Protein AF-A0A3R7S0X0-F1 (afdb_monomer_lite)

Secondary structure (DSSP, 8-state):
----------------------SSEE-SS---HHHHHHHHHHHHT-SS--HHHHHHHHHHH-HHHHHHHHHHHHHHHHH---HHHHHHHHHHTT--SHHHHHHHHHHHHHSPTT----GGGHHHHHHHHT-TT-TTHHHHSS--EEEEEEEEEEEESS--SSS-S-GGGEEEEEEEETTTEEEEEEEETTTTEEEEEEEEEEE-SSEEEEEETTSSEEEEEETTT-EEE-TTS-EEEEEEE-HHHHHHHHHHHHHHHHHTT--

Sequence (263 aa):
MKIFLFSTVVGALLGVSASADSLYRSDVTFISDADRQAEIEKLVAIETPSEQQYLTQIALEKPDIFVRQLNRALDILRAGGEPSKVSSRLRTEGFYSPDTQSTLQAFISDLQSGEVIADSHLMDFVMRMNNPKGAWNYLLGAATELDDYSALECALDRAPSKLLGPPEHQYIIQVAHPNMELSLWRFDALKAVTYPVATVVETTVDSYRFINRFGSDLASLSRENLSMQLPTGDVLQCQKVEPSIMRAYQDYRRELVLSEKKL

Structure (mmCIF, N/CA/C/O backbone):
data_AF-A0A3R7S0X0-F1
#
_entry.id   AF-A0A3R7S0X0-F1
#
loop_
_atom_site.group_PDB
_atom_site.id
_atom_site.type_symbol
_atom_site.label_atom_id
_atom_site.label_alt_id
_atom_site.label_comp_id
_atom_site.label_asym_id
_atom_site.label_entity_id
_atom_site.label_seq_id
_atom_site.pdbx_PDB_ins_code
_atom_site.Cartn_x
_atom_site.Cartn_y
_atom_site.Cartn_z
_atom_site.occupancy
_atom_site.B_iso_or_equiv
_atom_site.auth_seq_id
_atom_site.auth_comp_id
_atom_site.auth_asym_id
_atom_site.auth_atom_id
_atom_site.pdbx_PDB_model_num
ATOM 1 N N . MET A 1 1 ? -30.672 -20.779 -68.795 1.00 37.44 1 MET A N 1
ATOM 2 C CA . MET A 1 1 ? -29.268 -21.174 -68.534 1.00 37.44 1 MET A CA 1
ATOM 3 C C . MET A 1 1 ? -28.469 -19.910 -68.220 1.00 37.44 1 MET A C 1
ATOM 5 O O . MET A 1 1 ? -28.563 -18.992 -69.021 1.00 37.44 1 MET A O 1
ATOM 9 N N . LYS A 1 2 ? -27.729 -19.906 -67.090 1.00 31.11 2 LYS A N 1
ATOM 10 C CA . LYS A 1 2 ? -26.945 -18.807 -66.449 1.00 31.11 2 LYS A CA 1
ATOM 11 C C . LYS A 1 2 ? -27.825 -17.736 -65.768 1.00 31.11 2 LYS A C 1
ATOM 13 O O . LYS A 1 2 ? -28.528 -17.021 -66.463 1.00 31.11 2 LYS A O 1
ATOM 18 N N . ILE A 1 3 ? -28.050 -17.725 -64.444 1.00 40.12 3 ILE A N 1
ATOM 19 C CA . ILE A 1 3 ? -27.157 -17.492 -63.277 1.00 40.12 3 ILE A CA 1
ATOM 20 C C . ILE A 1 3 ? -26.307 -16.231 -63.445 1.00 40.12 3 ILE A C 1
ATOM 22 O O . ILE A 1 3 ? -25.391 -16.260 -64.254 1.00 40.12 3 ILE A O 1
ATOM 26 N N . PHE A 1 4 ? -26.598 -15.191 -62.653 1.00 34.03 4 PHE A N 1
ATOM 27 C CA . PHE A 1 4 ? -25.648 -14.555 -61.726 1.00 34.03 4 PHE A CA 1
ATOM 28 C C . PHE A 1 4 ? -26.412 -13.688 -60.707 1.00 34.03 4 PHE A C 1
ATOM 30 O O . PHE A 1 4 ? -26.967 -12.647 -61.047 1.00 34.03 4 PHE A O 1
ATOM 37 N N . LEU A 1 5 ? -26.447 -14.156 -59.453 1.00 38.59 5 LEU A N 1
ATOM 38 C CA . LEU A 1 5 ? -26.661 -13.320 -58.273 1.00 38.59 5 LEU A CA 1
ATOM 39 C C . LEU A 1 5 ? -25.402 -12.469 -58.066 1.00 38.59 5 LEU A C 1
ATOM 41 O O . LEU A 1 5 ? -24.301 -13.015 -58.095 1.00 38.59 5 LEU A O 1
ATOM 45 N N . PHE A 1 6 ? -25.565 -11.185 -57.757 1.00 36.16 6 PHE A N 1
ATOM 46 C CA . PHE A 1 6 ? -24.556 -10.426 -57.022 1.00 36.16 6 PHE A CA 1
ATOM 47 C C . PHE A 1 6 ? -25.236 -9.705 -55.858 1.00 36.16 6 PHE A C 1
ATOM 49 O O . PHE A 1 6 ? -25.905 -8.690 -56.025 1.00 36.16 6 PHE A O 1
ATOM 56 N N . SER A 1 7 ? -25.084 -10.305 -54.677 1.00 36.28 7 SER A N 1
ATOM 57 C CA . SER A 1 7 ? -25.314 -9.692 -53.372 1.00 36.28 7 SER A CA 1
ATOM 58 C C . SER A 1 7 ? -24.204 -8.685 -53.095 1.00 36.28 7 SER A C 1
ATOM 60 O O . SER A 1 7 ? -23.041 -9.072 -53.001 1.00 36.28 7 SER A O 1
ATOM 62 N N . THR A 1 8 ? -24.552 -7.421 -52.881 1.00 45.84 8 THR A N 1
ATOM 63 C CA . THR A 1 8 ? -23.654 -6.445 -52.253 1.00 45.84 8 THR A CA 1
ATOM 64 C C . THR A 1 8 ? -23.971 -6.399 -50.761 1.00 45.84 8 THR A C 1
ATOM 66 O O . THR A 1 8 ? -24.845 -5.664 -50.312 1.00 45.84 8 THR A O 1
ATOM 69 N N . VAL A 1 9 ? -23.273 -7.233 -49.990 1.00 38.12 9 VAL A N 1
ATOM 70 C CA . VAL A 1 9 ? -23.145 -7.077 -48.537 1.00 38.12 9 VAL A CA 1
ATOM 71 C C . VAL A 1 9 ? -22.016 -6.074 -48.321 1.00 38.12 9 VAL A C 1
ATOM 73 O O . VAL A 1 9 ? -20.845 -6.412 -48.473 1.00 38.12 9 VAL A O 1
ATOM 76 N N . VAL A 1 10 ? -22.357 -4.820 -48.025 1.00 45.81 10 VAL A N 1
ATOM 77 C CA . VAL A 1 10 ? -21.376 -3.858 -47.510 1.00 45.81 10 VAL A CA 1
ATOM 78 C C . VAL A 1 10 ? -21.170 -4.203 -46.041 1.00 45.81 10 VAL A C 1
ATOM 80 O O . VAL A 1 10 ? -22.062 -4.025 -45.214 1.00 45.81 10 VAL A O 1
ATOM 83 N N . GLY A 1 11 ? -20.011 -4.793 -45.754 1.00 34.53 11 GLY A N 1
ATOM 84 C CA . GLY A 1 11 ? -19.605 -5.199 -44.420 1.00 34.53 11 GLY A CA 1
ATOM 85 C C . GLY A 1 11 ? -19.475 -4.000 -43.491 1.00 34.53 11 GLY A C 1
ATOM 86 O O . GLY A 1 11 ? -18.611 -3.146 -43.679 1.00 34.53 11 GLY A O 1
ATOM 87 N N . ALA A 1 12 ? -20.299 -3.980 -42.448 1.00 39.16 12 ALA A N 1
ATOM 88 C CA . ALA A 1 12 ? -19.965 -3.294 -41.215 1.00 39.16 12 ALA A CA 1
ATOM 89 C C . ALA A 1 12 ? -18.855 -4.104 -40.528 1.00 39.16 12 ALA A C 1
ATOM 91 O O . ALA A 1 12 ? -19.118 -5.009 -39.738 1.00 39.16 12 ALA A O 1
ATOM 92 N N . LEU A 1 13 ? -17.600 -3.807 -40.869 1.00 35.97 13 LEU A N 1
ATOM 93 C CA . LEU A 1 13 ? -16.468 -4.102 -39.997 1.00 35.97 13 LEU A CA 1
ATOM 94 C C . LEU A 1 13 ? -16.609 -3.184 -38.781 1.00 35.97 13 LEU A C 1
ATOM 96 O O . LEU A 1 13 ? -16.067 -2.083 -38.740 1.00 35.97 13 LEU A O 1
ATOM 100 N N . LEU A 1 14 ? -17.395 -3.632 -37.802 1.00 37.91 14 LEU A N 1
ATOM 101 C CA . LEU A 1 14 ? -17.231 -3.189 -36.429 1.00 37.91 14 LEU A CA 1
ATOM 102 C C . LEU A 1 14 ? -15.833 -3.647 -36.019 1.00 37.91 14 LEU A C 1
ATOM 104 O O . LEU A 1 14 ? -15.608 -4.821 -35.730 1.00 37.91 14 LEU A O 1
ATOM 108 N N . GLY A 1 15 ? -14.882 -2.716 -36.076 1.00 35.91 15 GLY A N 1
ATOM 109 C CA . GLY A 1 15 ? -13.623 -2.843 -35.370 1.00 35.91 15 GLY A CA 1
ATOM 110 C C . GLY A 1 15 ? -13.949 -2.963 -33.892 1.00 35.91 15 GLY A C 1
ATOM 111 O O . GLY A 1 15 ? -14.121 -1.962 -33.206 1.00 35.91 15 GLY A O 1
ATOM 112 N N . VAL A 1 16 ? -14.078 -4.197 -33.415 1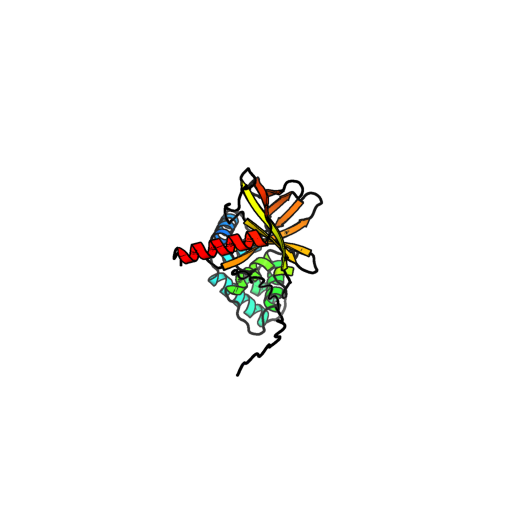.00 36.34 16 VAL A N 1
ATOM 113 C CA . VAL A 1 16 ? -13.899 -4.494 -32.004 1.00 36.34 16 VAL A CA 1
ATOM 114 C C . VAL A 1 16 ? -12.419 -4.240 -31.770 1.00 36.34 16 VAL A C 1
ATOM 116 O O . VAL A 1 16 ? -11.577 -5.090 -32.055 1.00 36.34 16 VAL A O 1
ATOM 119 N N . SER A 1 17 ? -12.081 -3.028 -31.339 1.00 31.95 17 SER A N 1
ATOM 120 C CA . SER A 1 17 ? -10.869 -2.815 -30.568 1.00 31.95 17 SER A CA 1
ATOM 121 C C . SER A 1 17 ? -11.022 -3.692 -29.334 1.00 31.95 17 SER A C 1
ATOM 123 O O . SER A 1 17 ? -11.639 -3.301 -28.347 1.00 31.95 17 SER A O 1
ATOM 125 N N . ALA A 1 18 ? -10.553 -4.932 -29.449 1.00 36.00 18 ALA A N 1
ATOM 126 C CA . ALA A 1 18 ? -10.280 -5.781 -28.316 1.00 36.00 18 ALA A CA 1
ATOM 127 C C . ALA A 1 18 ? -9.129 -5.104 -27.573 1.00 36.00 18 ALA A C 1
ATOM 129 O O . ALA A 1 18 ? -7.959 -5.398 -27.806 1.00 36.00 18 ALA A O 1
ATOM 130 N N . SER A 1 19 ? -9.463 -4.138 -26.720 1.00 38.09 19 SER A N 1
ATOM 131 C CA . SER A 1 19 ? -8.679 -3.921 -25.518 1.00 38.09 19 SER A CA 1
ATOM 132 C C . SER A 1 19 ? -8.684 -5.284 -24.845 1.00 38.09 19 SER A C 1
ATOM 134 O O . SER A 1 19 ? -9.731 -5.746 -24.398 1.00 38.09 19 SER A O 1
ATOM 136 N N . ALA A 1 20 ? -7.577 -6.017 -24.940 1.00 42.66 20 ALA A N 1
ATOM 137 C CA . ALA A 1 20 ? -7.425 -7.216 -24.147 1.00 42.66 20 ALA A CA 1
ATOM 138 C C . ALA A 1 20 ? -7.487 -6.733 -22.698 1.00 42.66 20 ALA A C 1
ATOM 140 O O . ALA A 1 20 ? -6.537 -6.112 -22.222 1.00 42.66 20 ALA A O 1
ATOM 141 N N . ASP A 1 21 ? -8.639 -6.916 -22.050 1.00 61.16 21 ASP A N 1
ATOM 142 C CA . ASP A 1 21 ? -8.744 -6.717 -20.614 1.00 61.16 21 ASP A CA 1
ATOM 143 C C . ASP A 1 21 ? -7.616 -7.539 -19.992 1.00 61.16 21 ASP A C 1
ATOM 145 O O . ASP A 1 21 ? -7.456 -8.726 -20.296 1.00 61.16 21 ASP A O 1
ATOM 149 N N . SER A 1 22 ? -6.762 -6.864 -19.222 1.00 70.19 22 SER A N 1
ATOM 150 C CA . SER A 1 22 ? -5.579 -7.480 -18.629 1.00 70.19 22 SER A CA 1
ATOM 151 C C . SER A 1 22 ? -5.986 -8.761 -17.902 1.00 70.19 22 SER A C 1
ATOM 153 O O . SER A 1 22 ? -6.985 -8.785 -17.184 1.00 70.19 22 SER A O 1
ATOM 155 N N . LEU A 1 23 ? -5.194 -9.829 -18.042 1.00 84.75 23 LEU A N 1
ATOM 156 C CA . LEU A 1 23 ? -5.461 -11.100 -17.351 1.00 84.75 23 LEU A CA 1
ATOM 157 C C . LEU A 1 23 ? -5.294 -10.986 -15.827 1.00 84.75 23 LEU A C 1
ATOM 159 O O . LEU A 1 23 ? -5.552 -11.944 -15.094 1.00 84.75 23 LEU A O 1
ATOM 163 N N . TYR A 1 24 ? -4.842 -9.825 -15.360 1.00 89.75 24 TYR A N 1
ATOM 164 C CA . TYR A 1 24 ? -4.646 -9.493 -13.968 1.00 89.75 24 TYR A CA 1
ATOM 165 C C . TYR A 1 24 ? -5.848 -8.739 -13.402 1.00 89.75 24 TYR A C 1
ATOM 167 O O . TYR A 1 24 ? -6.275 -7.719 -13.939 1.00 89.75 24 TYR A O 1
ATOM 175 N N . ARG A 1 25 ? -6.328 -9.183 -12.240 1.00 91.69 25 ARG A N 1
ATOM 176 C CA . ARG A 1 25 ? -7.312 -8.442 -11.446 1.00 91.69 25 ARG A CA 1
ATOM 177 C C . ARG A 1 25 ? -6.614 -7.351 -10.635 1.00 91.69 25 ARG A C 1
ATOM 179 O O . ARG A 1 25 ? -5.640 -7.645 -9.947 1.00 91.69 25 ARG A O 1
ATOM 186 N N . SER A 1 26 ? -7.138 -6.129 -10.641 1.00 92.06 26 SER A N 1
ATOM 187 C CA . SER A 1 26 ? -6.699 -5.096 -9.695 1.00 92.06 26 SER A CA 1
ATOM 188 C C . SER A 1 26 ? -7.232 -5.382 -8.289 1.00 92.06 26 SER A C 1
ATOM 190 O O . SER A 1 26 ? -8.430 -5.605 -8.115 1.00 92.06 26 SER A O 1
ATOM 192 N N . ASP A 1 27 ? -6.358 -5.380 -7.285 1.00 93.25 27 ASP A N 1
ATOM 193 C CA . ASP A 1 27 ? -6.724 -5.604 -5.884 1.00 93.25 27 ASP A CA 1
ATOM 194 C C . ASP A 1 27 ? -5.886 -4.711 -4.962 1.00 93.25 27 ASP A C 1
ATOM 196 O O . ASP A 1 27 ? -4.687 -4.921 -4.776 1.00 93.25 27 ASP A O 1
ATOM 200 N N . VAL A 1 28 ? -6.530 -3.697 -4.383 1.00 92.75 28 VAL A N 1
ATOM 201 C CA . VAL A 1 28 ? -5.887 -2.710 -3.500 1.00 92.75 28 VAL A CA 1
ATOM 202 C C . VAL A 1 28 ? -5.389 -3.354 -2.202 1.00 92.75 28 VAL A C 1
ATOM 204 O O . VAL A 1 28 ? -4.337 -2.984 -1.672 1.00 92.75 28 VAL A O 1
ATOM 207 N N . THR A 1 29 ? -6.126 -4.349 -1.713 1.00 92.69 29 THR A N 1
ATOM 208 C CA . THR A 1 29 ? -5.903 -4.991 -0.413 1.00 92.69 29 THR A CA 1
ATOM 209 C C . THR A 1 29 ? -4.954 -6.184 -0.484 1.00 92.69 29 THR A C 1
ATOM 211 O O . THR A 1 29 ? -4.453 -6.636 0.545 1.00 92.69 29 THR A O 1
ATOM 214 N N . PHE A 1 30 ? -4.661 -6.688 -1.684 1.00 94.44 30 PHE A N 1
ATOM 215 C CA . PHE A 1 30 ? -3.766 -7.824 -1.872 1.00 94.44 30 PHE A CA 1
ATOM 216 C C . PHE A 1 30 ? -2.326 -7.503 -1.470 1.00 94.44 30 PHE A C 1
ATOM 218 O O . PHE A 1 30 ? -1.725 -6.560 -1.976 1.00 94.44 30 PHE A O 1
ATOM 225 N N . ILE A 1 31 ? -1.715 -8.346 -0.643 1.00 93.00 31 ILE A N 1
ATOM 226 C CA . ILE A 1 31 ? -0.290 -8.283 -0.310 1.00 93.00 31 ILE A CA 1
ATOM 227 C C . ILE A 1 31 ? 0.384 -9.606 -0.667 1.00 93.00 31 ILE A C 1
ATOM 229 O O . ILE A 1 31 ? -0.124 -10.670 -0.311 1.00 93.00 31 ILE A O 1
ATOM 233 N N . SER A 1 32 ? 1.520 -9.536 -1.365 1.00 92.38 32 SER A N 1
ATOM 234 C CA . SER A 1 32 ? 2.328 -10.721 -1.655 1.00 92.38 32 SER A CA 1
ATOM 235 C C . SER A 1 32 ? 2.980 -11.259 -0.377 1.00 92.38 32 SER A C 1
ATOM 237 O O . SER A 1 32 ? 3.221 -10.509 0.573 1.00 92.38 32 SER A O 1
ATOM 239 N N . ASP A 1 33 ? 3.316 -12.550 -0.351 1.00 92.31 33 ASP A N 1
ATOM 240 C CA . ASP A 1 33 ? 3.994 -13.154 0.804 1.00 92.31 33 ASP A CA 1
ATOM 241 C C . ASP A 1 33 ? 5.360 -12.500 1.070 1.00 92.31 33 ASP A C 1
ATOM 243 O O . ASP A 1 33 ? 5.732 -12.288 2.222 1.00 92.31 33 ASP A O 1
ATOM 247 N N . ALA A 1 34 ? 6.072 -12.105 0.008 1.00 91.00 34 ALA A N 1
ATOM 248 C CA . ALA A 1 34 ? 7.349 -11.405 0.109 1.00 91.00 34 ALA A CA 1
ATOM 249 C C . ALA A 1 34 ? 7.194 -10.007 0.731 1.00 91.00 34 ALA A C 1
ATOM 251 O O . ALA A 1 34 ? 7.925 -9.667 1.660 1.00 91.00 34 ALA A O 1
ATOM 252 N N . ASP A 1 35 ? 6.218 -9.216 0.268 1.00 91.75 35 ASP A N 1
ATOM 253 C CA . ASP A 1 35 ? 5.965 -7.878 0.818 1.00 91.75 35 ASP A CA 1
ATOM 254 C C . ASP A 1 35 ? 5.475 -7.960 2.278 1.00 91.75 35 ASP A C 1
ATOM 256 O O . ASP A 1 35 ? 5.861 -7.138 3.110 1.00 91.75 35 ASP A O 1
ATOM 260 N N . ARG A 1 36 ? 4.654 -8.969 2.611 1.00 94.69 36 ARG A N 1
ATOM 261 C CA . ARG A 1 36 ? 4.209 -9.241 3.987 1.00 94.69 36 ARG A CA 1
ATOM 262 C C . ARG A 1 36 ? 5.398 -9.547 4.891 1.00 94.69 36 ARG A C 1
ATOM 264 O O . ARG A 1 36 ? 5.517 -8.944 5.954 1.00 94.69 36 ARG A O 1
ATOM 271 N N . GLN A 1 37 ? 6.256 -10.476 4.477 1.00 95.31 37 GLN A N 1
ATOM 272 C CA . GLN A 1 37 ? 7.405 -10.906 5.267 1.00 95.31 37 GLN A CA 1
ATOM 273 C C . GLN A 1 37 ? 8.399 -9.757 5.484 1.00 95.31 37 GLN A C 1
ATOM 275 O O . GLN A 1 37 ? 8.840 -9.543 6.611 1.00 95.31 37 GLN A O 1
ATOM 280 N N . ALA A 1 38 ? 8.678 -8.969 4.443 1.00 92.38 38 ALA A N 1
ATOM 281 C CA . ALA A 1 38 ? 9.566 -7.813 4.539 1.00 92.38 38 ALA A CA 1
ATOM 282 C C . ALA A 1 38 ? 9.050 -6.753 5.530 1.00 92.38 38 ALA A C 1
ATOM 284 O O . ALA A 1 38 ? 9.829 -6.205 6.312 1.00 92.38 38 ALA A O 1
ATOM 285 N N . GLU A 1 39 ? 7.741 -6.470 5.543 1.00 95.19 39 GLU A N 1
ATOM 286 C CA . GLU A 1 39 ? 7.187 -5.521 6.516 1.00 95.19 39 GLU A CA 1
ATOM 287 C C . GLU A 1 39 ? 7.187 -6.098 7.940 1.00 95.19 39 GLU A C 1
ATOM 289 O O . GLU A 1 39 ? 7.503 -5.370 8.879 1.00 95.19 39 GLU A O 1
ATOM 294 N N . ILE A 1 40 ? 6.903 -7.394 8.124 1.00 96.25 40 ILE A N 1
ATOM 295 C CA . ILE A 1 40 ? 7.010 -8.045 9.442 1.00 96.25 40 ILE A CA 1
ATOM 296 C C . ILE A 1 40 ? 8.433 -7.908 9.990 1.00 96.25 40 ILE A C 1
ATOM 298 O O . ILE A 1 40 ? 8.607 -7.472 11.124 1.00 96.25 40 ILE A O 1
ATOM 302 N N . GLU A 1 41 ? 9.453 -8.224 9.191 1.00 95.06 41 GLU A N 1
ATOM 303 C CA . GLU A 1 41 ? 10.860 -8.113 9.601 1.00 95.06 41 GLU A CA 1
ATOM 304 C C . GLU A 1 41 ? 11.225 -6.689 10.018 1.00 95.06 41 GLU A C 1
ATOM 306 O O . GLU A 1 41 ? 11.867 -6.479 11.051 1.00 95.06 41 GLU A O 1
ATOM 311 N N . LYS A 1 42 ? 10.751 -5.702 9.257 1.00 93.50 42 LYS A N 1
ATOM 312 C CA . LYS A 1 42 ? 10.934 -4.290 9.580 1.00 93.50 42 LYS A CA 1
ATOM 313 C C . LYS A 1 42 ? 10.245 -3.901 10.889 1.00 93.50 42 LYS A C 1
ATOM 315 O O . LYS A 1 42 ? 10.849 -3.188 11.684 1.00 93.50 42 LYS A O 1
ATOM 320 N N . LEU A 1 43 ? 9.011 -4.348 11.125 1.00 95.38 43 LEU A N 1
ATOM 321 C CA . LEU A 1 43 ? 8.259 -4.041 12.347 1.00 95.38 43 LEU A CA 1
ATOM 322 C C . LEU A 1 43 ? 8.876 -4.712 13.580 1.00 95.38 43 LEU A C 1
ATOM 324 O O . LEU A 1 43 ? 8.997 -4.071 14.621 1.00 95.38 43 LEU A O 1
ATOM 328 N N . VAL A 1 44 ? 9.333 -5.961 13.452 1.00 94.69 44 VAL A N 1
ATOM 329 C CA . VAL A 1 44 ? 10.025 -6.710 14.518 1.00 94.69 44 VAL A CA 1
ATOM 330 C C . VAL A 1 44 ? 11.334 -6.034 14.932 1.00 94.69 44 VAL A C 1
ATOM 332 O O . VAL A 1 44 ? 11.723 -6.113 16.096 1.00 94.69 44 VAL A O 1
ATOM 335 N N . ALA A 1 45 ? 12.012 -5.352 14.007 1.00 94.00 45 ALA A N 1
ATOM 336 C CA . ALA A 1 45 ? 13.250 -4.631 14.293 1.00 94.00 45 ALA A CA 1
ATOM 337 C C . ALA A 1 45 ? 13.047 -3.331 15.102 1.00 94.00 45 ALA A C 1
ATOM 339 O O . ALA A 1 45 ? 14.029 -2.724 15.534 1.00 94.00 45 ALA A O 1
ATOM 340 N N . ILE A 1 46 ? 11.805 -2.881 15.317 1.00 93.38 46 ILE A N 1
ATOM 341 C CA . ILE A 1 46 ? 11.508 -1.663 16.079 1.00 93.38 46 ILE A CA 1
ATOM 342 C C . ILE A 1 46 ? 11.491 -1.986 17.577 1.00 93.38 46 ILE A C 1
ATOM 344 O O . ILE A 1 46 ? 10.619 -2.703 18.058 1.00 93.38 46 ILE A O 1
ATOM 348 N N . GLU A 1 47 ? 12.417 -1.400 18.341 1.00 92.88 47 GLU A N 1
ATOM 349 C CA . GLU A 1 47 ? 12.529 -1.651 19.788 1.00 92.88 47 GLU A CA 1
ATOM 350 C C . GLU A 1 47 ? 11.290 -1.207 20.582 1.00 92.88 47 GLU A C 1
ATOM 352 O O . GLU A 1 47 ? 10.869 -1.872 21.527 1.00 92.88 47 GLU A O 1
ATOM 357 N N . THR A 1 48 ? 10.713 -0.061 20.217 1.00 93.75 48 THR A N 1
ATOM 358 C CA . THR A 1 48 ? 9.538 0.523 20.880 1.00 93.75 48 THR A CA 1
ATOM 359 C C . THR A 1 48 ? 8.477 0.878 19.837 1.00 93.75 48 THR A C 1
ATOM 361 O O . THR A 1 48 ? 8.411 2.024 19.389 1.00 93.75 48 THR A O 1
ATOM 364 N N . PRO A 1 49 ? 7.665 -0.102 19.396 1.00 93.81 49 PRO A N 1
ATOM 365 C CA . PRO A 1 49 ? 6.672 0.135 18.360 1.00 93.81 49 PRO A 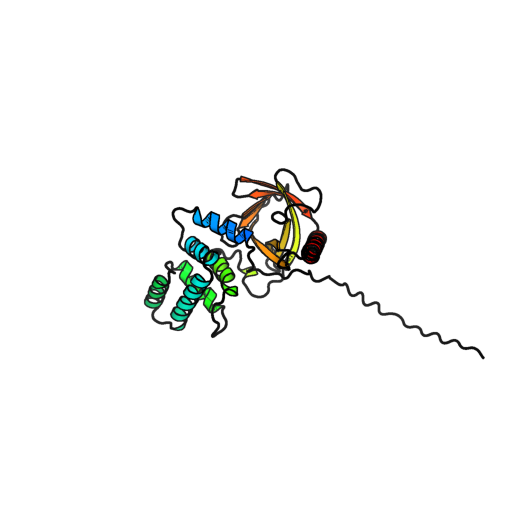CA 1
ATOM 366 C C . PRO A 1 49 ? 5.576 1.076 18.862 1.00 93.81 49 PRO A C 1
ATOM 368 O O . PRO A 1 49 ? 5.111 0.980 20.002 1.00 93.81 49 PRO A O 1
ATOM 371 N N . SER A 1 50 ? 5.124 1.974 17.987 1.00 94.56 50 SER A N 1
ATOM 372 C CA . SER A 1 50 ? 3.879 2.706 18.204 1.00 94.56 50 SER A CA 1
ATOM 373 C C . SER A 1 50 ? 2.690 1.739 18.228 1.00 94.56 50 SER A C 1
ATOM 375 O O . SER A 1 50 ? 2.774 0.611 17.739 1.00 94.56 50 SER A O 1
ATOM 377 N N . GLU A 1 51 ? 1.543 2.180 18.751 1.00 95.44 51 GLU A N 1
ATOM 378 C CA . GLU A 1 51 ? 0.320 1.368 18.718 1.00 95.44 51 GLU A CA 1
ATOM 379 C C . GLU A 1 51 ? -0.033 0.923 17.288 1.00 95.44 51 GLU A C 1
ATOM 381 O O . GLU A 1 51 ? -0.353 -0.239 17.062 1.00 95.44 51 GLU A O 1
ATOM 386 N N . GLN A 1 52 ? 0.083 1.827 16.310 1.00 94.88 52 GLN A N 1
ATOM 387 C CA . GLN A 1 52 ? -0.195 1.530 14.902 1.00 94.88 52 GLN A CA 1
ATOM 388 C C . GLN A 1 52 ? 0.759 0.468 14.345 1.00 94.88 52 GLN A C 1
ATOM 390 O O . GLN A 1 52 ? 0.321 -0.465 13.671 1.00 94.88 52 GLN A O 1
ATOM 395 N N . GLN A 1 53 ? 2.054 0.570 14.656 1.00 95.62 53 GLN A N 1
ATOM 396 C CA . GLN A 1 53 ? 3.060 -0.413 14.243 1.00 95.62 53 GLN A CA 1
ATOM 397 C C . GLN A 1 53 ? 2.784 -1.779 14.875 1.00 95.62 53 GLN A C 1
ATOM 399 O O . GLN A 1 53 ? 2.805 -2.793 14.182 1.00 95.62 53 GLN A O 1
ATOM 404 N N . TYR A 1 54 ? 2.434 -1.801 16.162 1.00 96.00 54 TYR A N 1
ATOM 405 C CA . TYR A 1 54 ? 2.082 -3.020 16.884 1.00 96.00 54 TYR A CA 1
ATOM 406 C C . TYR A 1 54 ? 0.838 -3.709 16.305 1.00 96.00 54 TYR A C 1
ATOM 408 O O . TYR A 1 54 ? 0.855 -4.911 16.035 1.00 96.00 54 TYR A O 1
ATOM 416 N N . LEU A 1 55 ? -0.239 -2.957 16.059 1.00 96.81 55 LEU A N 1
ATOM 417 C CA . LEU A 1 55 ? -1.463 -3.500 15.463 1.00 96.81 55 LEU A CA 1
ATOM 418 C C . LEU A 1 55 ? -1.223 -3.978 14.025 1.00 96.81 55 LEU A C 1
ATOM 420 O O . LEU A 1 55 ? -1.723 -5.036 13.649 1.00 96.81 55 LEU A O 1
ATOM 424 N N . THR A 1 56 ? -0.410 -3.255 13.246 1.00 97.00 56 THR A N 1
ATOM 425 C CA . THR A 1 56 ? -0.005 -3.674 11.893 1.00 97.00 56 THR A CA 1
ATOM 426 C C . THR A 1 56 ? 0.749 -4.998 11.941 1.00 97.00 56 THR A C 1
ATOM 428 O O . THR A 1 56 ? 0.426 -5.913 11.187 1.00 97.00 56 THR A O 1
ATOM 431 N N . GLN A 1 57 ? 1.703 -5.143 12.862 1.00 96.75 57 GLN A N 1
ATOM 432 C CA . GLN A 1 57 ? 2.469 -6.375 13.025 1.00 96.75 57 GLN A CA 1
ATOM 433 C C . GLN A 1 57 ? 1.555 -7.563 13.342 1.00 96.75 57 GLN A C 1
ATOM 435 O O . GLN A 1 57 ? 1.635 -8.593 12.676 1.00 96.75 57 GLN A O 1
ATOM 440 N N . ILE A 1 58 ? 0.636 -7.415 14.304 1.00 96.50 58 ILE A N 1
ATOM 441 C CA . ILE A 1 58 ? -0.317 -8.484 14.644 1.00 96.50 58 ILE A CA 1
ATOM 442 C C . ILE A 1 58 ? -1.197 -8.832 13.443 1.00 96.50 58 ILE A C 1
ATOM 444 O O . ILE A 1 58 ? -1.425 -10.014 13.185 1.00 96.50 58 ILE A O 1
ATOM 448 N N . ALA A 1 59 ? -1.680 -7.831 12.708 1.00 96.69 59 ALA A N 1
ATOM 449 C CA . ALA A 1 59 ? -2.516 -8.039 11.533 1.00 96.69 59 ALA A CA 1
ATOM 450 C C . ALA A 1 59 ? -1.794 -8.861 10.449 1.00 96.69 59 ALA A C 1
ATOM 452 O O . ALA A 1 59 ? -2.404 -9.722 9.811 1.00 96.69 59 ALA A O 1
ATOM 453 N N . LEU A 1 60 ? -0.489 -8.639 10.268 1.00 96.38 60 LEU A N 1
ATOM 454 C CA . LEU A 1 60 ? 0.320 -9.353 9.282 1.00 96.38 60 LEU A CA 1
ATOM 455 C C . LEU A 1 60 ? 0.747 -10.753 9.749 1.00 96.38 60 LEU A C 1
ATOM 457 O O . LEU A 1 60 ? 0.678 -11.686 8.945 1.00 96.38 60 LEU A O 1
ATOM 461 N N . GLU A 1 61 ? 1.162 -10.906 11.011 1.00 96.38 61 GLU A N 1
ATOM 462 C CA . GLU A 1 61 ? 1.664 -12.168 11.580 1.00 96.38 61 GLU A CA 1
ATOM 463 C C . GLU A 1 61 ? 0.549 -13.142 11.981 1.00 96.38 61 GLU A C 1
ATOM 465 O O . GLU A 1 61 ? 0.710 -14.359 11.883 1.00 96.38 61 GLU A O 1
ATOM 470 N N . LYS A 1 62 ? -0.562 -12.623 12.514 1.00 95.94 62 LYS A N 1
ATOM 471 C CA . LYS A 1 62 ? -1.631 -13.409 13.151 1.00 95.94 62 LYS A CA 1
ATOM 472 C C . LYS A 1 62 ? -3.012 -12.904 12.710 1.00 95.94 62 LYS A C 1
ATOM 474 O O . LYS A 1 62 ? -3.801 -12.480 13.565 1.00 95.94 62 LYS A O 1
ATOM 479 N N . PRO A 1 63 ? -3.334 -12.980 11.403 1.00 95.06 63 PRO A N 1
ATOM 480 C CA . PRO A 1 63 ? -4.557 -12.405 10.842 1.00 95.06 63 PRO A CA 1
ATOM 481 C C . PRO A 1 63 ? -5.825 -12.892 11.560 1.00 95.06 63 PRO A C 1
ATOM 483 O O . PRO A 1 63 ? -6.627 -12.066 11.986 1.00 95.06 63 PRO A O 1
ATOM 486 N N . ASP A 1 64 ? -5.952 -14.190 11.854 1.00 95.19 64 ASP A N 1
ATOM 487 C CA . ASP A 1 64 ? -7.114 -14.751 12.570 1.00 95.19 64 ASP A CA 1
ATOM 488 C C . ASP A 1 64 ? -7.313 -14.179 13.986 1.00 95.19 64 ASP A C 1
ATOM 490 O O . ASP A 1 64 ? -8.427 -14.103 14.519 1.00 95.19 64 ASP A O 1
ATOM 494 N N . ILE A 1 65 ? -6.219 -13.830 14.672 1.00 95.44 65 ILE A N 1
ATOM 495 C CA . ILE A 1 65 ? -6.294 -13.205 15.998 1.00 95.44 65 ILE A CA 1
ATOM 496 C C . ILE A 1 65 ? -6.785 -11.774 15.843 1.00 95.44 65 ILE A C 1
ATOM 498 O O . ILE A 1 65 ? -7.701 -11.364 16.559 1.00 95.44 65 ILE A O 1
ATOM 502 N N . PHE A 1 66 ? -6.212 -11.049 14.889 1.00 96.75 66 PHE A N 1
ATOM 503 C CA . PHE A 1 66 ? -6.557 -9.663 14.637 1.00 96.75 66 PHE A CA 1
ATOM 504 C C . PHE A 1 66 ? -8.000 -9.500 14.150 1.00 96.75 66 PHE A C 1
ATOM 506 O O . PHE A 1 66 ? -8.724 -8.634 14.629 1.00 96.75 66 PHE A O 1
ATOM 513 N N . VAL A 1 67 ? -8.483 -10.394 13.288 1.00 96.38 67 VAL A N 1
ATOM 514 C CA . VAL A 1 67 ? -9.885 -10.421 12.849 1.00 96.38 67 VAL A CA 1
ATOM 515 C C . VAL A 1 67 ? -10.834 -10.639 14.027 1.00 96.38 67 VAL A C 1
ATOM 517 O O . VAL A 1 67 ? -11.857 -9.962 14.140 1.00 96.38 67 VAL A O 1
ATOM 520 N N . ARG A 1 68 ? -10.502 -11.532 14.965 1.00 96.12 68 ARG A N 1
ATOM 521 C CA . ARG A 1 68 ? -11.298 -11.694 16.196 1.00 96.12 68 ARG A CA 1
ATOM 522 C C . ARG A 1 68 ? -11.271 -10.443 17.070 1.00 96.12 68 ARG A C 1
ATOM 524 O O . ARG A 1 68 ? -12.294 -10.108 17.659 1.00 96.12 68 ARG A O 1
ATOM 531 N N . GLN A 1 69 ? -10.130 -9.768 17.167 1.00 96.19 69 GLN A N 1
ATOM 532 C CA . GLN A 1 69 ? -9.994 -8.499 17.885 1.00 96.19 69 GLN A CA 1
ATOM 533 C C . GLN A 1 69 ? -10.877 -7.411 17.251 1.00 96.19 69 GLN A C 1
ATOM 535 O O . GLN A 1 69 ? -11.657 -6.771 17.954 1.00 96.19 69 GLN A O 1
ATOM 540 N N . LEU A 1 70 ? -10.844 -7.272 15.923 1.00 96.88 70 LEU A N 1
ATOM 541 C CA . LEU A 1 70 ? -11.688 -6.342 15.171 1.00 96.88 70 LEU A CA 1
ATOM 542 C C . LEU A 1 70 ? -13.184 -6.635 15.346 1.00 96.88 70 LEU A C 1
ATOM 544 O O . LEU A 1 70 ? -13.959 -5.710 15.573 1.00 96.88 70 LEU A O 1
ATOM 548 N N . ASN A 1 71 ? -13.599 -7.904 15.316 1.00 96.75 71 ASN A N 1
ATOM 549 C CA . ASN A 1 71 ? -14.999 -8.271 15.556 1.00 96.75 71 ASN A CA 1
ATOM 550 C C . ASN A 1 71 ? -15.457 -7.973 16.995 1.00 96.75 71 ASN A C 1
ATOM 552 O O . ASN A 1 71 ? -16.577 -7.513 17.194 1.00 96.75 71 ASN A O 1
ATOM 556 N N . ARG A 1 72 ? -14.597 -8.142 18.008 1.00 96.56 72 ARG A N 1
ATOM 557 C CA . ARG A 1 72 ? -14.929 -7.700 19.377 1.00 96.56 72 ARG A CA 1
ATOM 558 C C . ARG A 1 72 ? -15.081 -6.186 19.469 1.00 96.56 72 ARG A C 1
ATOM 560 O O . ARG A 1 72 ? -15.983 -5.688 20.142 1.00 96.56 72 ARG A O 1
ATOM 567 N N . ALA A 1 73 ? -14.231 -5.450 18.761 1.00 96.50 73 ALA A N 1
ATOM 568 C CA . ALA A 1 73 ? -14.330 -4.001 18.651 1.00 96.50 73 ALA A CA 1
ATOM 569 C C . ALA A 1 73 ? -15.634 -3.569 17.951 1.00 96.50 73 ALA A C 1
ATOM 571 O O . ALA A 1 73 ? -16.308 -2.643 18.409 1.00 96.50 73 ALA A O 1
ATOM 572 N N . LEU A 1 74 ? -16.030 -4.289 16.898 1.00 96.06 74 LEU A N 1
ATOM 573 C CA . LEU A 1 74 ? -17.310 -4.135 16.210 1.00 96.06 74 LEU A CA 1
ATOM 574 C C . LEU A 1 74 ? -18.496 -4.344 17.157 1.00 96.06 74 LEU A C 1
ATOM 576 O O . LEU A 1 74 ? -19.400 -3.510 17.178 1.00 96.06 74 LEU A O 1
ATOM 580 N N . ASP A 1 75 ? -18.475 -5.385 17.989 1.00 95.38 75 ASP A N 1
ATOM 581 C CA . ASP A 1 75 ? -19.524 -5.637 18.984 1.00 95.38 75 ASP A CA 1
ATOM 582 C C . ASP A 1 75 ? -19.616 -4.515 20.030 1.00 95.38 75 ASP A C 1
ATOM 584 O O . ASP A 1 75 ? -20.712 -4.093 20.411 1.00 95.38 75 ASP A O 1
ATOM 588 N N . ILE A 1 76 ? -18.472 -3.990 20.485 1.00 96.19 76 ILE A N 1
ATOM 589 C CA . ILE A 1 76 ? -18.419 -2.845 21.406 1.00 96.19 76 ILE A CA 1
ATOM 590 C C . ILE A 1 76 ? -19.068 -1.613 20.771 1.00 96.19 76 ILE A C 1
ATOM 592 O O . ILE A 1 76 ? -19.876 -0.950 21.426 1.00 96.19 76 ILE A O 1
ATOM 596 N N . LEU A 1 77 ? -18.728 -1.319 19.516 1.00 94.06 77 LEU A N 1
ATOM 597 C CA . LEU A 1 77 ? -19.221 -0.148 18.795 1.00 94.06 77 LEU A CA 1
ATOM 598 C C . LEU A 1 77 ? -20.707 -0.264 18.443 1.00 94.06 77 LEU A C 1
ATOM 600 O O . LEU A 1 77 ? -21.446 0.701 18.626 1.00 94.06 77 LEU A O 1
ATOM 604 N N . ARG A 1 78 ? -21.173 -1.450 18.038 1.00 92.06 78 ARG A N 1
ATOM 605 C CA . ARG A 1 78 ? -22.595 -1.724 17.769 1.00 92.06 78 ARG A CA 1
ATOM 606 C C . ARG A 1 78 ? -23.459 -1.651 19.023 1.00 92.06 78 ARG A C 1
ATOM 608 O O . ARG A 1 78 ? -24.580 -1.157 18.954 1.00 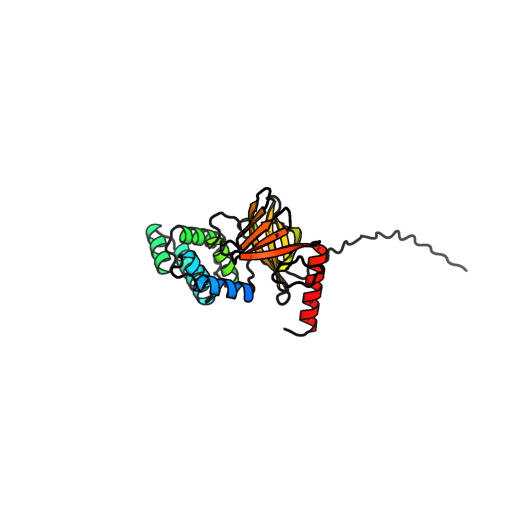92.06 78 ARG A O 1
ATOM 615 N N . ALA A 1 79 ? -22.952 -2.119 20.165 1.00 93.19 79 ALA A N 1
ATOM 616 C CA . ALA A 1 79 ? -23.663 -2.001 21.438 1.00 93.19 79 ALA A CA 1
ATOM 617 C C . ALA A 1 79 ? -23.841 -0.535 21.878 1.00 93.19 79 ALA A C 1
ATOM 619 O O . ALA A 1 79 ? -24.787 -0.221 22.601 1.00 93.19 79 ALA A O 1
ATOM 620 N N . GLY A 1 80 ? -22.941 0.356 21.446 1.00 90.31 80 GLY A N 1
ATOM 621 C CA . GLY A 1 80 ? -22.981 1.779 21.761 1.00 90.31 80 GLY A CA 1
ATOM 622 C C . GLY A 1 80 ? -22.830 2.082 23.257 1.00 90.31 80 GLY A C 1
ATOM 623 O O . GLY A 1 80 ? -22.240 1.316 24.026 1.00 90.31 80 GLY A O 1
ATOM 624 N N . GLY A 1 81 ? -23.355 3.238 23.673 1.00 93.06 81 GLY A N 1
ATOM 625 C CA . GLY A 1 81 ? -23.337 3.718 25.058 1.00 93.06 81 GLY A CA 1
ATOM 626 C C . GLY A 1 81 ? -22.607 5.051 25.228 1.00 93.06 81 GLY A C 1
ATOM 627 O O . GLY A 1 81 ? -22.367 5.777 24.267 1.00 93.06 81 GLY A O 1
ATOM 628 N N . GLU A 1 82 ? -22.261 5.389 26.473 1.00 95.19 82 GLU A N 1
ATOM 629 C CA . GLU A 1 82 ? -21.505 6.613 26.765 1.00 95.19 82 GLU A CA 1
ATOM 630 C C . GLU A 1 82 ? -20.115 6.570 26.097 1.00 95.19 82 GLU A C 1
ATOM 632 O O . GLU A 1 82 ? -19.399 5.576 26.276 1.00 95.19 82 GLU A O 1
ATOM 637 N N . PRO A 1 83 ? -19.678 7.640 25.401 1.00 93.06 83 PRO A N 1
ATOM 638 C CA . PRO A 1 83 ? -18.414 7.646 24.656 1.00 93.06 83 PRO A CA 1
ATOM 639 C C . PRO A 1 83 ? -17.186 7.249 25.485 1.00 93.06 83 PRO A C 1
ATOM 641 O O . PRO A 1 83 ? -16.316 6.522 25.010 1.00 93.06 83 PRO A O 1
ATOM 644 N N . SER A 1 84 ? -17.128 7.661 26.754 1.00 93.62 84 SER A N 1
ATOM 645 C CA . SER A 1 84 ? -16.035 7.309 27.669 1.00 93.62 84 SER A CA 1
ATOM 646 C C . SER A 1 84 ? -15.991 5.811 27.994 1.00 93.62 84 SER A C 1
ATOM 648 O O . SER A 1 84 ? -14.908 5.228 28.077 1.00 93.62 84 SER A O 1
ATOM 650 N N . LYS A 1 85 ? -17.155 5.163 28.134 1.00 95.38 85 LYS A N 1
ATOM 651 C CA . LYS A 1 85 ? -17.269 3.716 28.371 1.00 95.38 85 LYS A CA 1
ATOM 652 C C . LYS A 1 85 ? -16.924 2.921 27.118 1.00 95.38 85 LYS A C 1
ATOM 654 O O . LYS A 1 85 ? -16.207 1.929 27.226 1.00 95.38 85 LYS A O 1
ATOM 659 N N . VAL A 1 86 ? -17.387 3.367 25.949 1.00 96.31 86 VAL A N 1
ATOM 660 C CA . VAL A 1 86 ? -17.029 2.766 24.653 1.00 96.31 86 VAL A CA 1
ATOM 661 C C . VAL A 1 86 ? -15.517 2.827 24.455 1.00 96.31 86 VAL A C 1
ATOM 663 O O . VAL A 1 86 ? -14.892 1.789 24.257 1.00 96.31 86 VAL A O 1
ATOM 666 N N . SER A 1 87 ? -14.914 4.008 24.619 1.00 96.69 87 SER A N 1
ATOM 667 C CA . SER A 1 87 ? -13.463 4.181 24.507 1.00 96.69 87 SER A CA 1
ATOM 668 C C . SER A 1 87 ? -12.705 3.270 25.473 1.00 96.69 87 SER A C 1
ATOM 670 O O . SER A 1 87 ? -11.786 2.578 25.051 1.00 96.69 87 SER A O 1
ATOM 672 N N . SER A 1 88 ? -13.120 3.194 26.744 1.00 96.81 88 SER A N 1
ATOM 673 C CA . SER A 1 88 ? -12.503 2.306 27.740 1.00 96.81 88 SER A CA 1
ATOM 674 C C . SER A 1 88 ? -12.545 0.827 27.328 1.00 96.81 88 SER A C 1
ATOM 676 O O . SER A 1 88 ? -11.533 0.135 27.416 1.00 96.81 88 SER A O 1
ATOM 678 N N . ARG A 1 89 ? -13.684 0.349 26.806 1.00 97.44 89 ARG A N 1
ATOM 679 C CA . ARG A 1 89 ? -13.833 -1.027 26.298 1.00 97.44 89 ARG A CA 1
ATOM 680 C C . ARG A 1 89 ? -12.986 -1.283 25.049 1.00 97.44 89 ARG A C 1
ATOM 682 O O . ARG A 1 89 ? -12.419 -2.357 24.907 1.00 97.44 89 ARG A O 1
ATOM 689 N N . LEU A 1 90 ? -12.843 -0.305 24.159 1.00 97.56 90 LEU A N 1
ATOM 690 C CA . LEU A 1 90 ? -11.936 -0.438 23.015 1.00 97.56 90 LEU A CA 1
ATOM 691 C C . LEU A 1 90 ? -10.475 -0.594 23.464 1.00 97.56 90 LEU A C 1
ATOM 693 O O . LEU A 1 90 ? -9.747 -1.399 22.888 1.00 97.56 90 LEU A O 1
ATOM 697 N N . ARG A 1 91 ? -10.066 0.072 24.556 1.00 97.12 91 ARG A N 1
ATOM 698 C CA . ARG A 1 91 ? -8.725 -0.127 25.137 1.00 97.12 91 ARG A CA 1
ATOM 699 C C . ARG A 1 91 ? -8.517 -1.540 25.669 1.00 97.12 91 ARG A C 1
ATOM 701 O O . ARG A 1 91 ? -7.407 -2.053 25.575 1.00 97.12 91 ARG A O 1
ATOM 708 N N . THR A 1 92 ? -9.553 -2.183 26.217 1.00 95.69 92 THR A N 1
ATOM 709 C CA . THR A 1 92 ? -9.438 -3.582 26.670 1.00 95.69 92 THR A CA 1
ATOM 710 C C . THR A 1 92 ? -9.265 -4.559 25.510 1.00 95.69 92 THR A C 1
ATOM 712 O O . THR A 1 92 ? -8.679 -5.617 25.702 1.00 95.69 92 THR A O 1
ATOM 715 N N . GLU A 1 93 ? -9.702 -4.176 24.311 1.00 96.00 93 GLU A N 1
ATOM 716 C CA . GLU A 1 93 ? -9.455 -4.910 23.066 1.00 96.00 93 GLU A CA 1
ATOM 717 C C . GLU A 1 93 ? -8.172 -4.458 22.352 1.00 96.00 93 GLU A C 1
ATOM 719 O O . GLU A 1 93 ? -7.958 -4.831 21.207 1.00 96.00 93 GLU A O 1
ATOM 724 N N . GLY A 1 94 ? -7.309 -3.657 22.985 1.00 95.00 94 GLY A N 1
ATOM 725 C CA . GLY A 1 94 ? -6.012 -3.265 22.424 1.00 95.00 94 GLY A CA 1
ATOM 726 C C . GLY A 1 94 ? -6.020 -2.040 21.503 1.00 95.00 94 GLY A C 1
ATOM 727 O O . GLY A 1 94 ? -4.992 -1.757 20.897 1.00 95.00 94 GLY A O 1
ATOM 728 N N . PHE A 1 95 ? -7.134 -1.302 21.412 1.00 96.88 95 PHE A N 1
ATOM 729 C CA . PHE A 1 95 ? -7.219 -0.021 20.694 1.00 96.88 95 PHE A CA 1
ATOM 730 C C . PHE A 1 95 ? -7.172 1.135 21.703 1.00 96.88 95 PHE A C 1
ATOM 732 O O . PHE A 1 95 ? -8.187 1.517 22.292 1.00 96.88 95 PHE A O 1
ATOM 739 N N . TYR A 1 96 ? -5.983 1.665 21.964 1.00 95.69 96 TYR A N 1
ATOM 740 C CA . TYR A 1 96 ? -5.682 2.582 23.062 1.00 95.69 96 TYR A CA 1
ATOM 741 C C . TYR A 1 96 ? -5.885 4.055 22.711 1.00 95.69 96 TYR A C 1
ATOM 743 O O . TYR A 1 96 ? -6.514 4.785 23.495 1.00 95.69 96 TYR A O 1
ATOM 751 N N . SER A 1 97 ? -5.329 4.498 21.583 1.00 95.06 97 SER A N 1
ATOM 752 C CA . SER A 1 97 ? -5.291 5.913 21.213 1.00 95.06 97 SER A CA 1
ATOM 753 C C . SER A 1 97 ? -6.600 6.395 20.581 1.00 95.06 97 SER A C 1
ATOM 755 O O . SER A 1 97 ? -7.307 5.625 19.924 1.00 95.06 97 SER A O 1
ATOM 757 N N . PRO A 1 98 ? -6.932 7.690 20.744 1.00 94.12 98 PRO A N 1
ATOM 758 C CA . PRO A 1 98 ? -8.078 8.294 20.070 1.00 94.12 98 PRO A CA 1
ATOM 759 C C . PRO A 1 98 ? -8.028 8.149 18.544 1.00 94.12 98 PRO A C 1
ATOM 761 O O . PRO A 1 98 ? -9.063 7.891 17.938 1.00 94.12 98 PRO A O 1
ATOM 764 N N . ASP A 1 99 ? -6.845 8.257 17.935 1.00 92.75 99 ASP A N 1
ATOM 765 C CA . ASP A 1 99 ? -6.681 8.194 16.478 1.00 92.75 99 ASP A CA 1
ATOM 766 C C . ASP A 1 99 ? -6.989 6.795 15.933 1.00 92.75 99 ASP A C 1
ATOM 768 O O . ASP A 1 99 ? -7.755 6.648 14.974 1.00 92.75 99 ASP A O 1
ATOM 772 N N . THR A 1 100 ? -6.476 5.749 16.590 1.00 94.69 100 THR A N 1
ATOM 773 C CA . THR A 1 100 ? -6.802 4.361 16.241 1.00 94.69 100 THR A CA 1
ATOM 774 C C . THR A 1 100 ? -8.291 4.079 16.446 1.00 94.69 100 THR A C 1
ATOM 776 O O . THR A 1 100 ? -8.933 3.489 15.578 1.00 94.69 100 THR A O 1
ATOM 779 N N . GLN A 1 101 ? -8.876 4.534 17.560 1.00 95.81 101 GLN A N 1
ATOM 780 C CA . GLN A 1 101 ? -10.307 4.349 17.830 1.00 95.81 101 GLN A CA 1
ATOM 781 C C . GLN A 1 101 ? -11.194 5.085 16.815 1.00 95.81 101 GLN A C 1
ATOM 783 O O . GLN A 1 101 ? -12.214 4.541 16.397 1.00 95.81 101 GLN A O 1
ATOM 788 N N . SER A 1 102 ? -10.809 6.293 16.402 1.00 94.25 102 SER A N 1
ATOM 789 C CA . SER A 1 102 ? -11.497 7.068 15.364 1.00 94.25 102 SER A CA 1
ATOM 790 C C . SER A 1 102 ? -11.439 6.354 14.012 1.00 94.25 102 SER A C 1
ATOM 792 O O . SER A 1 102 ? -12.460 6.180 13.348 1.00 94.25 102 SER A O 1
ATOM 794 N N . THR A 1 103 ? -10.264 5.839 13.644 1.00 94.06 103 THR A N 1
ATOM 795 C CA . THR A 1 103 ? -10.083 5.082 12.398 1.00 94.06 103 THR A CA 1
ATOM 796 C C . THR A 1 103 ? -10.910 3.800 12.387 1.00 94.06 103 THR A C 1
ATOM 798 O O . THR A 1 103 ? -11.560 3.489 11.392 1.00 94.06 103 THR A O 1
ATOM 801 N N . LEU A 1 104 ? -10.944 3.080 13.509 1.00 95.25 104 LEU A N 1
ATOM 802 C CA . LEU A 1 104 ? -11.777 1.895 13.694 1.00 95.25 104 LEU A CA 1
ATOM 803 C C . LEU A 1 104 ? -13.271 2.210 13.545 1.00 95.25 104 LEU A C 1
ATOM 805 O O . LEU A 1 104 ? -13.989 1.461 12.887 1.00 95.25 104 LEU A O 1
ATOM 809 N N . GLN A 1 105 ? -13.739 3.319 14.119 1.00 94.06 105 GLN A N 1
ATOM 810 C CA . GLN A 1 105 ? -15.129 3.760 13.976 1.00 94.06 105 GLN A CA 1
ATOM 811 C C . GLN A 1 105 ? -15.479 4.095 12.526 1.00 94.06 105 GLN A C 1
ATOM 813 O O . GLN A 1 105 ? -16.531 3.670 12.049 1.00 94.06 105 GLN A O 1
ATOM 818 N N . ALA A 1 106 ? -14.605 4.818 11.822 1.00 91.81 106 ALA A N 1
ATOM 819 C CA . ALA A 1 106 ? -14.797 5.146 10.412 1.00 91.81 106 ALA A CA 1
ATOM 820 C C . ALA A 1 106 ? -14.834 3.879 9.546 1.00 91.81 106 ALA A C 1
ATOM 822 O O . ALA A 1 106 ? -15.783 3.677 8.799 1.00 91.81 106 ALA A O 1
ATOM 823 N N . PHE A 1 107 ? -13.864 2.979 9.726 1.00 92.69 107 PHE A N 1
ATOM 824 C CA . PHE A 1 107 ? -13.813 1.693 9.028 1.00 92.69 107 PHE A CA 1
ATOM 825 C C . PHE A 1 107 ? -15.086 0.864 9.243 1.00 92.69 107 PHE A C 1
ATOM 827 O O . PHE A 1 107 ? -15.668 0.370 8.287 1.00 92.69 107 PHE A O 1
ATOM 834 N N . ILE A 1 108 ? -15.570 0.761 10.482 1.00 91.75 108 ILE A N 1
ATOM 835 C CA . ILE A 1 108 ? -16.801 0.018 10.787 1.00 91.75 108 ILE A CA 1
ATOM 836 C C . ILE A 1 108 ? -18.049 0.696 10.219 1.00 91.75 108 ILE A C 1
ATOM 838 O O . ILE A 1 108 ? -19.005 0.007 9.873 1.00 91.75 108 ILE A O 1
ATOM 842 N N . SER A 1 109 ? -18.055 2.025 10.130 1.00 89.00 109 SER A N 1
ATOM 843 C CA . SER A 1 109 ? -19.175 2.774 9.549 1.00 89.00 109 SER A CA 1
ATOM 844 C C . SER A 1 109 ? -19.303 2.552 8.040 1.00 89.00 109 SER A C 1
ATOM 846 O O . SER A 1 109 ? -20.410 2.657 7.518 1.00 89.00 109 SER A O 1
ATOM 848 N N . ASP A 1 110 ? -18.198 2.218 7.368 1.00 87.31 110 ASP A N 1
ATOM 849 C CA . ASP A 1 110 ? -18.167 1.894 5.938 1.00 87.31 110 ASP A CA 1
ATOM 850 C C . ASP A 1 110 ? -18.622 0.450 5.642 1.00 87.31 110 ASP A C 1
ATOM 852 O O . ASP A 1 110 ? -18.970 0.137 4.501 1.00 87.31 110 ASP A O 1
ATOM 856 N N . LEU A 1 111 ? -18.659 -0.431 6.651 1.00 86.44 111 LEU A N 1
ATOM 857 C CA . LEU A 1 111 ? -19.148 -1.805 6.501 1.00 86.44 111 LEU A CA 1
ATOM 858 C C . LEU A 1 111 ? -20.672 -1.844 6.341 1.00 86.44 111 LEU A C 1
ATOM 860 O O . LEU A 1 111 ? -21.414 -1.049 6.929 1.00 86.44 111 LEU A O 1
ATOM 864 N N . GLN A 1 112 ? -21.170 -2.832 5.599 1.00 80.69 112 GLN A N 1
ATOM 865 C CA . GLN A 1 112 ? -22.608 -3.032 5.461 1.00 80.69 112 GLN A CA 1
ATOM 866 C C . GLN A 1 112 ? -23.239 -3.416 6.808 1.00 80.69 112 GLN A C 1
ATOM 868 O O . GLN A 1 112 ? -22.638 -4.058 7.676 1.00 80.69 112 GLN A O 1
ATOM 873 N N . SER A 1 113 ? -24.502 -3.028 7.004 1.00 78.88 113 SER A N 1
ATOM 874 C CA . SER A 1 113 ? -25.215 -3.347 8.243 1.00 78.88 113 SER A CA 1
ATOM 875 C C . SER A 1 113 ? -25.285 -4.863 8.457 1.00 78.88 113 SER A C 1
ATOM 877 O O . SER A 1 113 ? -25.748 -5.600 7.590 1.00 78.88 113 SER A O 1
ATOM 879 N N . GLY A 1 114 ? -24.829 -5.330 9.622 1.00 73.62 114 GLY A N 1
ATOM 880 C CA . GLY A 1 114 ? -24.799 -6.756 9.967 1.00 73.62 114 GLY A CA 1
ATOM 881 C C . GLY A 1 114 ? -23.598 -7.532 9.418 1.00 73.62 114 GLY A C 1
ATOM 882 O O . GLY A 1 114 ? -23.451 -8.705 9.750 1.00 73.62 114 GLY A O 1
ATOM 883 N N . GLU A 1 115 ? -22.710 -6.894 8.654 1.00 86.06 115 GLU A N 1
ATOM 884 C CA . GLU A 1 115 ? -21.492 -7.521 8.142 1.00 86.06 115 GLU A CA 1
ATOM 885 C C . GLU A 1 115 ? -20.546 -7.929 9.283 1.00 86.06 115 GLU A C 1
ATOM 887 O O . GLU A 1 115 ? -20.496 -7.284 10.337 1.00 86.06 115 GLU A O 1
ATOM 892 N N . VAL A 1 116 ? -19.833 -9.036 9.089 1.00 88.94 116 VAL A N 1
ATOM 893 C CA . VAL A 1 116 ? -18.804 -9.542 10.005 1.00 88.94 116 VAL A CA 1
ATOM 894 C C . VAL A 1 116 ? -17.456 -9.266 9.362 1.00 88.94 116 VAL A C 1
ATOM 896 O O . VAL A 1 116 ? -17.283 -9.469 8.160 1.00 88.94 116 VAL A O 1
ATOM 899 N N . ILE A 1 117 ? -16.483 -8.836 10.159 1.00 91.88 117 ILE A N 1
ATOM 900 C CA . ILE A 1 117 ? -15.143 -8.569 9.646 1.00 91.88 117 ILE A CA 1
ATOM 901 C C . ILE A 1 117 ? -14.477 -9.916 9.351 1.00 91.88 117 ILE A C 1
ATOM 903 O O . ILE A 1 117 ? -14.267 -10.722 10.253 1.00 91.88 117 ILE A O 1
ATOM 907 N N . ALA A 1 118 ? -14.174 -10.157 8.080 1.00 90.19 118 ALA A N 1
ATOM 908 C CA . ALA A 1 118 ? -13.372 -11.279 7.584 1.00 90.19 118 ALA A CA 1
ATOM 909 C C . ALA A 1 118 ? -11.959 -10.835 7.160 1.00 90.19 118 ALA A C 1
ATOM 911 O O . ALA A 1 118 ? -11.710 -9.637 7.014 1.00 90.19 118 ALA A O 1
ATOM 912 N N . ASP A 1 119 ? -11.070 -11.795 6.888 1.00 85.75 119 ASP A N 1
ATOM 913 C CA . ASP A 1 119 ? -9.676 -11.576 6.460 1.00 85.75 119 ASP A CA 1
ATOM 914 C C . ASP A 1 119 ? -9.537 -10.606 5.281 1.00 85.75 119 ASP A C 1
ATOM 916 O O . ASP A 1 119 ? -8.592 -9.821 5.229 1.00 85.75 119 ASP A O 1
ATOM 920 N N . SER A 1 120 ? -10.506 -10.611 4.361 1.00 85.50 120 SER A N 1
ATOM 921 C CA . SER A 1 120 ? -10.548 -9.703 3.210 1.00 85.50 120 SER A CA 1
ATOM 922 C C . SER A 1 120 ? -10.555 -8.222 3.597 1.00 85.50 120 SER A C 1
ATOM 924 O O . SER A 1 120 ? -10.110 -7.392 2.814 1.00 85.50 120 SER A O 1
ATOM 926 N N . HIS A 1 121 ? -11.022 -7.877 4.798 1.00 91.19 121 HIS A N 1
ATOM 927 C CA . HIS A 1 121 ? -11.084 -6.492 5.270 1.00 91.19 121 HIS A CA 1
ATOM 928 C C . HIS A 1 121 ? -9.848 -6.070 6.068 1.00 91.19 121 HIS A C 1
ATOM 930 O O . HIS A 1 121 ? -9.680 -4.891 6.376 1.00 91.19 121 HIS A O 1
ATOM 936 N N . LEU A 1 122 ? -8.988 -7.018 6.446 1.00 93.00 122 LEU A N 1
ATOM 937 C CA . LEU A 1 122 ? -7.872 -6.750 7.348 1.00 93.00 122 LEU A CA 1
ATOM 938 C C . LEU A 1 122 ? -6.901 -5.740 6.739 1.00 93.00 122 LEU A C 1
ATOM 940 O O . LEU A 1 122 ? -6.511 -4.783 7.404 1.00 93.00 122 LEU A O 1
ATOM 944 N N . MET A 1 123 ? -6.544 -5.926 5.467 1.00 94.12 123 MET A N 1
ATOM 945 C CA . MET A 1 123 ? -5.613 -5.021 4.795 1.00 94.12 123 MET A CA 1
ATOM 946 C C . MET A 1 123 ? -6.215 -3.642 4.522 1.00 94.12 123 MET A C 1
ATOM 948 O O . MET A 1 123 ? -5.479 -2.664 4.594 1.00 94.12 123 MET A O 1
ATOM 952 N N . ASP A 1 124 ? -7.529 -3.536 4.301 1.00 93.50 124 ASP A N 1
ATOM 953 C CA . ASP A 1 124 ? -8.213 -2.238 4.224 1.00 93.50 124 ASP A CA 1
ATOM 954 C C . ASP A 1 124 ? -8.079 -1.477 5.554 1.00 93.50 124 ASP A C 1
ATOM 956 O O . ASP A 1 124 ? -7.571 -0.354 5.590 1.00 93.50 124 ASP A O 1
ATOM 960 N N . PHE A 1 125 ? -8.403 -2.123 6.680 1.00 94.81 125 PHE A N 1
ATOM 961 C CA . PHE A 1 125 ? -8.232 -1.497 7.992 1.00 94.81 125 PHE A CA 1
ATOM 962 C C . PHE A 1 125 ? -6.773 -1.110 8.277 1.00 94.81 125 PHE A C 1
ATOM 964 O O . PHE A 1 125 ? -6.513 0.002 8.741 1.00 94.81 125 PHE A O 1
ATOM 971 N N . VAL A 1 126 ? -5.813 -1.992 7.973 1.00 95.75 126 VAL A N 1
ATOM 972 C CA . VAL A 1 126 ? -4.378 -1.707 8.143 1.00 95.75 126 VAL A CA 1
ATOM 973 C C . VAL A 1 126 ? -3.960 -0.495 7.313 1.00 95.75 126 VAL A C 1
ATOM 975 O O . VAL A 1 126 ? -3.265 0.381 7.831 1.00 95.75 126 VAL A O 1
ATOM 978 N N . MET A 1 127 ? -4.400 -0.402 6.059 1.00 95.50 127 MET A N 1
ATOM 979 C CA . MET A 1 127 ? -4.115 0.753 5.210 1.00 95.50 127 MET A CA 1
ATOM 980 C C . MET A 1 127 ? -4.721 2.033 5.786 1.00 95.50 127 MET A C 1
ATOM 982 O O . MET A 1 127 ? -4.019 3.035 5.884 1.00 95.50 127 MET A O 1
ATOM 986 N N . ARG A 1 128 ? -5.982 2.010 6.234 1.00 94.31 128 ARG A N 1
ATOM 987 C CA . ARG A 1 128 ? -6.650 3.174 6.850 1.00 94.31 128 ARG A CA 1
ATOM 988 C C . ARG A 1 128 ? -5.937 3.646 8.111 1.00 94.31 128 ARG A C 1
ATOM 990 O O . ARG A 1 128 ? -5.673 4.837 8.256 1.00 94.31 128 ARG A O 1
ATOM 997 N N . MET A 1 129 ? -5.579 2.715 8.992 1.00 95.00 129 MET A N 1
ATOM 998 C CA . MET A 1 129 ? -4.859 2.999 10.236 1.00 95.00 129 MET A CA 1
ATOM 999 C C . MET A 1 129 ? -3.497 3.648 9.977 1.00 95.00 129 MET A C 1
ATOM 1001 O O . MET A 1 129 ? -3.095 4.546 10.714 1.00 95.00 129 MET A O 1
ATOM 1005 N N . ASN A 1 130 ? -2.812 3.236 8.910 1.00 95.06 130 ASN A N 1
ATOM 1006 C CA . ASN A 1 130 ? -1.515 3.781 8.518 1.00 95.06 130 ASN A CA 1
ATOM 1007 C C . ASN A 1 130 ? -1.614 4.942 7.508 1.00 95.06 130 ASN A C 1
ATOM 1009 O O . ASN A 1 130 ? -0.617 5.312 6.884 1.00 95.06 130 ASN A O 1
ATOM 1013 N N . ASN A 1 131 ? -2.794 5.553 7.352 1.00 93.06 131 ASN A N 1
ATOM 1014 C CA . ASN A 1 131 ? -3.048 6.626 6.390 1.00 93.06 131 ASN A CA 1
ATOM 1015 C C . ASN A 1 131 ? -3.527 7.940 7.053 1.00 93.06 131 ASN A C 1
ATOM 1017 O O . ASN A 1 131 ? -4.564 8.490 6.678 1.00 93.06 131 ASN A O 1
ATOM 1021 N N . PRO A 1 132 ? -2.770 8.518 8.007 1.00 72.62 132 PRO A N 1
ATOM 1022 C CA . PRO A 1 132 ? -3.228 9.667 8.797 1.00 72.62 132 PRO A CA 1
ATOM 1023 C C . PRO A 1 132 ? -3.466 10.944 7.973 1.00 72.62 132 PRO A C 1
ATOM 1025 O O . PRO A 1 132 ? -4.190 11.834 8.408 1.00 72.62 132 PRO A O 1
ATOM 1028 N N . LYS A 1 133 ? -2.857 11.056 6.784 1.00 85.00 133 LYS A N 1
ATOM 1029 C CA . LYS A 1 133 ? -3.019 12.204 5.873 1.00 85.00 133 LYS A CA 1
ATOM 1030 C C . LYS A 1 133 ? -3.952 11.929 4.694 1.00 85.00 133 LYS A C 1
ATOM 1032 O O . LYS A 1 133 ? -4.097 12.791 3.835 1.00 85.00 133 LYS A O 1
ATOM 1037 N N . GLY A 1 134 ? -4.561 10.747 4.627 1.00 90.75 134 GLY A N 1
ATOM 1038 C CA . GLY A 1 134 ? -5.516 10.425 3.572 1.00 90.75 134 GLY A CA 1
ATOM 1039 C C . GLY A 1 134 ? -4.914 10.162 2.185 1.00 90.75 134 GLY A C 1
ATOM 1040 O O . GLY A 1 134 ? -5.668 10.084 1.226 1.00 90.75 134 GLY A O 1
ATOM 1041 N N . ALA A 1 135 ? -3.597 9.970 2.063 1.00 91.94 135 ALA A N 1
ATOM 1042 C CA . ALA A 1 135 ? -2.901 9.728 0.793 1.00 91.94 135 ALA A CA 1
ATOM 1043 C C . ALA A 1 135 ? -3.336 8.445 0.056 1.00 91.94 135 ALA A C 1
ATOM 1045 O O . ALA A 1 135 ? -3.057 8.291 -1.129 1.00 91.94 135 ALA A O 1
ATOM 1046 N N . TRP A 1 136 ? -3.993 7.516 0.753 1.00 94.12 136 TRP A N 1
ATOM 1047 C CA . TRP A 1 136 ? -4.575 6.301 0.175 1.00 94.12 136 TRP A CA 1
ATOM 1048 C C . TRP A 1 136 ? -6.094 6.381 -0.042 1.00 94.12 136 TRP A C 1
ATOM 1050 O O . TRP A 1 136 ? -6.674 5.440 -0.578 1.00 94.12 136 TRP A O 1
ATOM 1060 N N . ASN A 1 137 ? -6.761 7.472 0.356 1.00 91.75 137 ASN A N 1
ATOM 1061 C CA . ASN A 1 137 ? -8.228 7.526 0.411 1.00 91.75 137 ASN A CA 1
ATOM 1062 C C . ASN A 1 137 ? -8.887 7.275 -0.950 1.00 91.75 137 ASN A C 1
ATOM 1064 O O . ASN A 1 137 ? -9.934 6.639 -1.002 1.00 91.75 137 ASN A O 1
ATOM 1068 N N . TYR A 1 138 ? -8.267 7.714 -2.045 1.00 91.38 138 TYR A N 1
ATOM 1069 C CA . TYR A 1 138 ? -8.799 7.496 -3.391 1.00 91.38 138 TYR A CA 1
ATOM 1070 C C . TYR A 1 138 ? -8.775 6.035 -3.844 1.00 91.38 138 TYR A C 1
ATOM 1072 O O . TYR A 1 138 ? -9.561 5.662 -4.706 1.00 91.38 138 TYR A O 1
ATOM 1080 N N . LEU A 1 139 ? -7.915 5.193 -3.264 1.00 91.56 139 LEU A N 1
ATOM 1081 C CA . LEU A 1 139 ? -7.887 3.753 -3.546 1.00 91.56 139 LEU A CA 1
ATOM 1082 C C . LEU A 1 139 ? -8.779 2.949 -2.600 1.00 91.56 139 LEU A C 1
ATOM 1084 O O . LEU A 1 139 ? -9.156 1.829 -2.929 1.00 91.56 139 LEU A O 1
ATOM 1088 N N . LEU A 1 140 ? -9.098 3.507 -1.431 1.00 88.88 140 LEU A N 1
ATOM 1089 C CA . LEU A 1 140 ? -9.920 2.864 -0.399 1.00 88.88 140 LEU A CA 1
ATOM 1090 C C . LEU A 1 140 ? -11.401 3.277 -0.472 1.00 88.88 140 LEU A C 1
ATOM 1092 O O . LEU A 1 140 ? -12.242 2.682 0.198 1.00 88.88 140 LEU A O 1
ATOM 1096 N N . GLY A 1 141 ? -11.711 4.321 -1.243 1.00 77.81 141 GLY A N 1
ATOM 1097 C CA . GLY A 1 141 ? -13.062 4.826 -1.463 1.00 77.81 141 GLY A CA 1
ATOM 1098 C C . GLY A 1 141 ? -13.838 4.069 -2.545 1.00 77.81 141 GLY A C 1
ATOM 1099 O O . GLY A 1 141 ? -13.411 3.035 -3.056 1.00 77.81 141 GLY A O 1
ATOM 1100 N N . ALA A 1 142 ? -15.007 4.608 -2.904 1.00 66.19 142 ALA A N 1
ATOM 1101 C CA . ALA A 1 142 ? -15.811 4.098 -4.016 1.00 66.19 142 ALA A CA 1
ATOM 1102 C C . ALA A 1 142 ? -15.016 4.089 -5.334 1.00 66.19 142 ALA A C 1
ATOM 1104 O O . ALA A 1 142 ? -14.076 4.861 -5.481 1.00 66.19 142 ALA A O 1
ATOM 1105 N N . ALA A 1 143 ? -15.426 3.225 -6.272 1.00 68.75 143 ALA A N 1
ATOM 1106 C CA . ALA A 1 143 ? -14.718 2.913 -7.516 1.00 68.75 143 ALA A CA 1
ATOM 1107 C C . ALA A 1 143 ? -14.101 4.148 -8.201 1.00 68.75 143 ALA A C 1
ATOM 1109 O O . ALA A 1 143 ? -14.779 4.890 -8.912 1.00 68.75 143 ALA A O 1
ATOM 1110 N N . THR A 1 144 ? -12.802 4.332 -7.973 1.00 77.88 144 THR A N 1
ATOM 1111 C CA . THR A 1 144 ? -11.973 5.326 -8.648 1.00 77.88 144 THR A CA 1
ATOM 1112 C C . THR A 1 144 ? -11.515 4.747 -9.974 1.00 77.88 144 THR A C 1
ATOM 1114 O O . THR A 1 144 ? -10.977 3.639 -10.021 1.00 77.88 144 THR A O 1
ATOM 1117 N N . GLU A 1 145 ? -11.726 5.495 -11.052 1.00 86.56 145 GLU A N 1
ATOM 1118 C CA . GLU A 1 145 ? -11.168 5.148 -12.353 1.00 86.56 145 GLU A CA 1
ATOM 1119 C C . GLU A 1 145 ? -9.657 5.400 -12.324 1.00 86.56 145 GLU A C 1
ATOM 1121 O O . GLU A 1 145 ? -9.198 6.496 -11.981 1.00 86.56 145 GLU A O 1
ATOM 1126 N N . LEU A 1 146 ? -8.895 4.346 -12.618 1.00 91.44 146 LEU A N 1
ATOM 1127 C CA . LEU A 1 146 ? -7.440 4.356 -12.633 1.00 91.44 146 LEU A CA 1
ATOM 1128 C C . LEU A 1 146 ? -6.961 4.115 -14.056 1.00 91.44 146 LEU A C 1
ATOM 1130 O O . LEU A 1 146 ? -7.221 3.052 -14.620 1.00 91.44 146 LEU A O 1
ATOM 1134 N N . ASP A 1 147 ? -6.196 5.065 -14.575 1.00 92.00 147 ASP A N 1
ATOM 1135 C CA . ASP A 1 147 ? -5.557 4.955 -15.877 1.00 92.00 147 ASP A CA 1
ATOM 1136 C C . ASP A 1 147 ? -4.061 4.705 -15.736 1.00 92.00 147 ASP A C 1
ATOM 1138 O O . ASP A 1 147 ? -3.397 5.167 -14.802 1.00 92.00 147 ASP A O 1
ATOM 1142 N N . ASP A 1 148 ? -3.500 3.982 -16.698 1.00 94.06 148 ASP A N 1
ATOM 1143 C CA . ASP A 1 148 ? -2.060 3.795 -16.776 1.00 94.06 148 ASP A CA 1
ATOM 1144 C C . ASP A 1 148 ? -1.387 5.081 -17.254 1.00 94.06 148 ASP A C 1
ATOM 1146 O O . ASP A 1 148 ? -1.553 5.511 -18.395 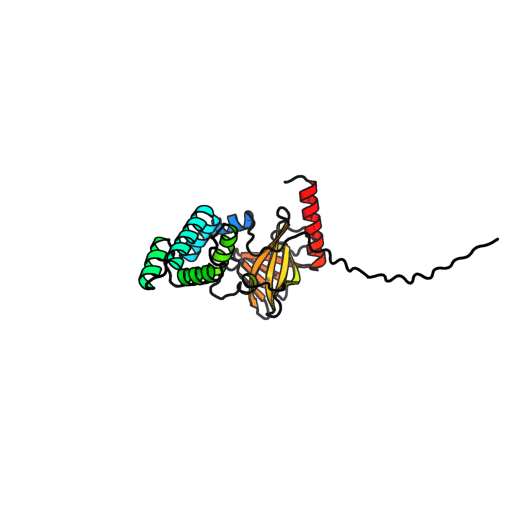1.00 94.06 148 ASP A O 1
ATOM 1150 N N . TYR A 1 149 ? -0.567 5.673 -16.391 1.00 92.94 149 TYR A N 1
ATOM 1151 C CA . TYR A 1 149 ? 0.161 6.897 -16.702 1.00 92.94 149 TYR A CA 1
ATOM 1152 C C . TYR A 1 149 ? 1.534 6.612 -17.325 1.00 92.94 149 TYR A C 1
ATOM 1154 O O . TYR A 1 149 ? 1.927 7.216 -18.322 1.00 92.94 149 TYR A O 1
ATOM 1162 N N . SER A 1 150 ? 2.300 5.695 -16.732 1.00 93.69 150 SER A N 1
ATOM 1163 C CA . SER A 1 150 ? 3.633 5.297 -17.206 1.00 93.69 150 SER A CA 1
ATOM 1164 C C . SER A 1 150 ? 3.995 3.941 -16.618 1.00 93.69 150 SER A C 1
ATOM 1166 O O . SER A 1 150 ? 3.519 3.602 -15.543 1.00 93.69 150 SER A O 1
ATOM 1168 N N . ALA A 1 151 ? 4.893 3.187 -17.249 1.00 95.38 151 ALA A N 1
ATOM 1169 C CA . ALA A 1 151 ? 5.542 2.051 -16.599 1.00 95.38 151 ALA A CA 1
ATOM 1170 C C . ALA A 1 151 ? 7.014 2.356 -16.327 1.00 95.38 151 ALA A C 1
ATOM 1172 O O . ALA A 1 151 ? 7.642 3.138 -17.049 1.00 95.38 151 ALA A O 1
ATOM 1173 N N . LEU A 1 152 ? 7.549 1.747 -15.274 1.00 94.81 152 LEU A N 1
ATOM 1174 C CA . LEU A 1 152 ? 8.952 1.828 -14.901 1.00 94.81 152 LEU A CA 1
ATOM 1175 C C . LEU A 1 152 ? 9.524 0.425 -14.776 1.00 94.81 152 LEU A C 1
ATOM 1177 O O . LEU A 1 152 ? 8.955 -0.434 -14.105 1.00 94.81 152 LEU A O 1
ATOM 1181 N N . GLU A 1 153 ? 10.681 0.218 -15.384 1.00 94.44 153 GLU A N 1
ATOM 1182 C CA . GLU A 1 153 ? 11.534 -0.923 -15.083 1.00 94.44 153 GLU A CA 1
ATOM 1183 C C . GLU A 1 153 ? 12.821 -0.398 -14.466 1.00 94.44 153 GLU A C 1
ATOM 1185 O O . GLU A 1 153 ? 13.486 0.453 -15.059 1.00 94.44 153 GLU A O 1
ATOM 1190 N N . CYS A 1 154 ? 13.171 -0.890 -13.284 1.00 93.69 154 CYS A N 1
ATOM 1191 C CA . CYS A 1 154 ? 14.333 -0.436 -12.539 1.00 93.69 154 CYS A CA 1
ATOM 1192 C C . CYS A 1 154 ? 15.307 -1.584 -12.260 1.00 93.69 154 CYS A C 1
ATOM 1194 O O . CYS A 1 154 ? 14.927 -2.753 -12.203 1.00 93.69 154 CYS A O 1
ATOM 1196 N N . ALA A 1 155 ? 16.580 -1.251 -12.079 1.00 92.19 155 ALA A N 1
ATOM 1197 C CA . ALA A 1 155 ? 17.596 -2.181 -11.604 1.00 92.19 155 ALA A CA 1
ATOM 1198 C C . ALA A 1 155 ? 18.656 -1.444 -10.780 1.00 92.19 155 ALA A C 1
ATOM 1200 O O . ALA A 1 155 ? 18.832 -0.233 -10.913 1.00 92.19 155 ALA A O 1
ATOM 1201 N N . LEU A 1 156 ? 19.358 -2.186 -9.923 1.00 90.06 156 LEU A N 1
ATOM 1202 C CA . LEU A 1 156 ? 20.478 -1.657 -9.147 1.00 90.06 156 LEU A CA 1
ATOM 1203 C C . LEU A 1 156 ? 21.589 -1.157 -10.079 1.00 90.06 156 LEU A C 1
ATOM 1205 O O . LEU A 1 156 ? 21.936 -1.825 -11.058 1.00 90.06 156 LEU A O 1
ATOM 1209 N N . ASP A 1 157 ? 22.125 0.021 -9.757 1.00 82.62 157 ASP A N 1
ATOM 1210 C CA . ASP A 1 157 ? 23.290 0.694 -10.357 1.00 82.62 157 ASP A CA 1
ATOM 1211 C C . ASP A 1 157 ? 23.214 1.066 -11.849 1.00 82.62 157 ASP A C 1
ATOM 1213 O O . ASP A 1 157 ? 23.895 1.995 -12.286 1.00 82.62 157 ASP A O 1
ATOM 1217 N N . ARG A 1 158 ? 22.391 0.390 -12.657 1.00 85.19 158 ARG A N 1
ATOM 1218 C CA . ARG A 1 158 ? 22.258 0.639 -14.099 1.00 85.19 158 ARG A CA 1
ATOM 1219 C C . ARG A 1 158 ? 20.819 0.509 -14.567 1.00 85.19 158 ARG A C 1
ATOM 1221 O O . ARG A 1 158 ? 20.116 -0.415 -14.168 1.00 85.19 158 ARG A O 1
ATOM 1228 N N . ALA A 1 159 ? 20.410 1.403 -15.465 1.00 84.06 159 ALA A N 1
ATOM 1229 C CA . ALA A 1 159 ? 19.096 1.311 -16.082 1.00 84.06 159 ALA A CA 1
ATOM 1230 C C . ALA A 1 159 ? 18.979 -0.024 -16.849 1.00 84.06 159 ALA A C 1
ATOM 1232 O O . ALA A 1 159 ? 19.922 -0.410 -17.558 1.00 84.06 159 ALA A O 1
ATOM 1233 N N . PRO A 1 160 ? 17.855 -0.748 -16.715 1.00 85.69 160 PRO A N 1
ATOM 1234 C CA . PRO A 1 160 ? 17.579 -1.921 -17.531 1.00 85.69 160 PRO A CA 1
ATOM 1235 C C . PRO A 1 160 ? 17.678 -1.569 -19.018 1.00 85.69 160 PRO A C 1
ATOM 1237 O O . PRO A 1 160 ? 17.356 -0.461 -19.418 1.00 85.69 160 PRO A O 1
ATOM 1240 N N . SER A 1 161 ? 18.151 -2.503 -19.844 1.00 79.50 161 SER A N 1
ATOM 1241 C CA . SER A 1 161 ? 18.221 -2.310 -21.307 1.00 79.50 161 SER A CA 1
ATOM 1242 C C . SER A 1 161 ? 17.170 -3.119 -22.067 1.00 79.50 161 SER A C 1
ATOM 1244 O O . SER A 1 161 ? 16.988 -2.924 -23.268 1.00 79.50 161 SER A O 1
ATOM 1246 N N . LYS A 1 162 ? 16.493 -4.048 -21.382 1.00 79.12 162 LYS A N 1
ATOM 1247 C CA . LYS A 1 162 ? 15.423 -4.912 -21.891 1.00 79.12 162 LYS A CA 1
ATOM 1248 C C . LYS A 1 162 ? 14.494 -5.289 -20.740 1.00 79.12 162 LYS A C 1
ATOM 1250 O O . LYS A 1 162 ? 14.984 -5.475 -19.628 1.00 79.12 162 LYS A O 1
ATOM 1255 N N . LEU A 1 163 ? 13.224 -5.510 -21.079 1.00 77.62 163 LEU A N 1
ATOM 1256 C CA . LEU A 1 163 ? 12.189 -6.043 -20.193 1.00 77.62 163 LEU A CA 1
ATOM 1257 C C . LEU A 1 163 ? 12.474 -7.486 -19.795 1.00 77.62 163 LEU A C 1
ATOM 1259 O O . LEU A 1 163 ? 12.010 -8.407 -20.460 1.00 77.62 163 LEU A O 1
ATOM 1263 N N . LEU A 1 164 ? 13.282 -7.661 -18.756 1.00 76.75 164 LEU A N 1
ATOM 1264 C CA . LEU A 1 164 ? 13.653 -8.943 -18.138 1.00 76.75 164 LEU A CA 1
ATOM 1265 C C . LEU A 1 164 ? 14.162 -8.747 -16.697 1.00 76.75 164 LEU A C 1
ATOM 1267 O O . LEU A 1 164 ? 14.745 -9.661 -16.112 1.00 76.75 164 LEU A O 1
ATOM 1271 N N . GLY A 1 165 ? 14.001 -7.548 -16.139 1.00 77.75 165 GLY A N 1
ATOM 1272 C CA . GLY A 1 165 ? 14.418 -7.236 -14.785 1.00 77.75 165 GLY A CA 1
ATOM 1273 C C . GLY A 1 165 ? 13.623 -7.997 -13.719 1.00 77.75 165 GLY A C 1
ATOM 1274 O O . GLY A 1 165 ? 12.594 -8.620 -14.016 1.00 77.75 165 GLY A O 1
ATOM 1275 N N . PRO A 1 166 ? 14.100 -7.942 -12.467 1.00 84.69 166 PRO A N 1
ATOM 1276 C CA . PRO A 1 166 ? 13.385 -8.486 -11.322 1.00 84.69 166 PRO A CA 1
ATOM 1277 C C . PRO A 1 166 ? 11.955 -7.911 -11.225 1.00 84.69 166 PRO A C 1
ATOM 1279 O O . PRO A 1 166 ? 11.781 -6.693 -11.340 1.00 84.69 166 PRO A O 1
ATOM 1282 N N . PRO A 1 167 ? 10.925 -8.750 -11.007 1.00 86.06 167 PRO A N 1
ATOM 1283 C CA . PRO A 1 167 ? 9.526 -8.314 -10.898 1.00 86.06 167 PRO A CA 1
ATOM 1284 C C . PRO A 1 167 ? 9.282 -7.275 -9.802 1.00 86.06 167 PRO A C 1
ATOM 1286 O O . PRO A 1 167 ? 8.458 -6.379 -9.957 1.00 86.06 167 PRO A O 1
ATOM 1289 N N . GLU A 1 168 ? 10.029 -7.361 -8.706 1.00 87.25 168 GLU A N 1
ATOM 1290 C CA . GLU A 1 168 ? 10.013 -6.411 -7.597 1.00 87.25 168 GLU A CA 1
ATOM 1291 C C . GLU A 1 168 ? 10.488 -5.005 -7.997 1.00 87.25 168 GLU A C 1
ATOM 1293 O O . GLU A 1 168 ? 10.303 -4.050 -7.245 1.00 87.25 168 GLU A O 1
ATOM 1298 N N . HIS A 1 169 ? 11.076 -4.839 -9.181 1.00 90.06 169 HIS A N 1
ATOM 1299 C CA . HIS A 1 169 ? 11.501 -3.549 -9.723 1.00 90.06 169 HIS A CA 1
ATOM 1300 C C . HIS A 1 169 ? 10.782 -3.187 -11.029 1.00 90.06 169 HIS A C 1
ATOM 1302 O O . HIS A 1 169 ? 11.234 -2.313 -11.770 1.00 90.06 169 HIS A O 1
ATOM 1308 N N . GLN A 1 170 ? 9.649 -3.834 -11.303 1.00 93.25 170 GLN A N 1
ATOM 1309 C CA . GLN A 1 170 ? 8.757 -3.519 -12.414 1.00 93.25 170 GLN A CA 1
ATOM 1310 C C . GLN A 1 170 ? 7.462 -2.927 -11.878 1.00 93.25 170 GLN A C 1
ATOM 1312 O O . GLN A 1 170 ? 6.793 -3.529 -11.039 1.00 93.25 170 GLN A O 1
ATOM 1317 N N . TYR A 1 171 ? 7.104 -1.749 -12.381 1.00 95.06 171 TYR A N 1
ATOM 1318 C CA . TYR A 1 171 ? 5.981 -0.987 -11.863 1.00 95.06 171 TYR A CA 1
ATOM 1319 C C . TYR A 1 171 ? 5.112 -0.392 -12.969 1.00 95.06 171 TYR A C 1
ATOM 1321 O O . TYR A 1 171 ? 5.626 0.063 -13.993 1.00 95.06 171 TYR A O 1
ATOM 1329 N N . ILE A 1 172 ? 3.807 -0.305 -12.716 1.00 96.50 172 ILE A N 1
ATOM 1330 C CA . ILE A 1 172 ? 2.911 0.633 -13.401 1.00 96.50 172 ILE A CA 1
ATOM 1331 C C . ILE A 1 172 ? 2.655 1.806 -12.463 1.00 96.50 172 ILE A C 1
ATOM 1333 O O . ILE A 1 172 ? 2.283 1.618 -11.308 1.00 96.50 172 ILE A O 1
ATOM 1337 N N . ILE A 1 173 ? 2.842 3.022 -12.956 1.00 96.44 173 ILE A N 1
ATOM 1338 C CA . ILE A 1 173 ? 2.304 4.221 -12.329 1.00 96.44 173 ILE A CA 1
ATOM 1339 C C . ILE A 1 173 ? 0.884 4.391 -12.852 1.00 96.44 173 ILE A C 1
ATOM 1341 O O . ILE A 1 173 ? 0.694 4.580 -14.056 1.00 96.44 173 ILE A O 1
ATOM 1345 N N . GLN A 1 174 ? -0.086 4.337 -11.949 1.00 95.50 174 GLN A N 1
ATOM 1346 C CA . GLN A 1 174 ? -1.482 4.619 -12.257 1.00 95.50 174 GLN A CA 1
ATOM 1347 C C . GLN A 1 174 ? -1.873 5.996 -11.739 1.00 95.50 174 GLN A C 1
ATOM 1349 O O . GLN A 1 174 ? -1.344 6.457 -10.723 1.00 95.50 174 GLN A O 1
ATOM 1354 N N . VAL A 1 175 ? -2.784 6.646 -12.454 1.00 95.12 175 VAL A N 1
ATOM 1355 C CA . VAL A 1 175 ? -3.346 7.948 -12.110 1.00 95.12 175 VAL A CA 1
ATOM 1356 C C . VAL A 1 175 ? -4.843 7.821 -11.869 1.00 95.12 175 VAL A C 1
ATOM 1358 O O . VAL A 1 175 ? -5.558 7.204 -12.652 1.00 95.12 175 VAL A O 1
ATOM 1361 N N . ALA A 1 176 ? -5.310 8.401 -10.771 1.00 93.12 176 ALA A N 1
ATOM 1362 C CA . ALA A 1 176 ? -6.719 8.455 -10.425 1.00 93.12 176 ALA A CA 1
ATOM 1363 C C . ALA A 1 176 ? -7.413 9.653 -11.071 1.00 93.12 176 ALA A C 1
ATOM 1365 O O . ALA A 1 176 ? -6.991 10.796 -10.879 1.00 93.12 176 ALA A O 1
ATOM 1366 N N . HIS A 1 177 ? -8.527 9.420 -11.760 1.00 86.12 177 HIS A N 1
ATOM 1367 C CA . HIS A 1 177 ? -9.386 10.491 -12.260 1.00 86.12 177 HIS A CA 1
ATOM 1368 C C . HIS A 1 177 ? -10.521 10.823 -11.274 1.00 86.12 177 HIS A C 1
ATOM 1370 O O . HIS A 1 177 ? -11.092 9.917 -10.667 1.00 86.12 177 HIS A O 1
ATOM 1376 N N . PRO A 1 178 ? -10.884 12.113 -11.095 1.00 84.56 178 PRO A N 1
ATOM 1377 C CA . PRO A 1 178 ? -10.291 13.324 -11.682 1.00 84.56 178 PRO A CA 1
ATOM 1378 C C . PRO A 1 178 ? -9.158 13.950 -10.841 1.00 84.56 178 PRO A C 1
ATOM 1380 O O . PRO A 1 178 ? -8.607 14.974 -11.241 1.00 84.56 178 PRO A O 1
ATOM 1383 N N . ASN A 1 179 ? -8.830 13.386 -9.674 1.00 83.50 179 ASN A N 1
ATOM 1384 C CA . ASN A 1 179 ? -7.949 14.026 -8.684 1.00 83.50 179 ASN A CA 1
ATOM 1385 C C . ASN A 1 179 ? -6.463 14.045 -9.081 1.00 83.50 179 ASN A C 1
ATOM 1387 O O . ASN A 1 179 ? -5.675 14.759 -8.464 1.00 83.50 179 ASN A O 1
ATOM 1391 N N . MET A 1 180 ? -6.086 13.289 -10.114 1.00 90.00 180 MET A N 1
ATOM 1392 C CA . MET A 1 180 ? -4.723 13.137 -10.627 1.00 90.00 180 MET A CA 1
ATOM 1393 C C . MET A 1 180 ? -3.732 12.590 -9.587 1.00 90.00 180 MET A C 1
ATOM 1395 O O . MET A 1 180 ? -2.530 12.854 -9.664 1.00 90.00 180 MET A O 1
ATOM 1399 N N . GLU A 1 181 ? -4.224 11.822 -8.613 1.00 93.25 181 GLU A N 1
ATOM 1400 C CA . GLU A 1 181 ? -3.383 11.171 -7.607 1.00 93.25 181 GLU A CA 1
ATOM 1401 C C . GLU A 1 181 ? -2.654 9.975 -8.222 1.00 93.25 181 GLU A C 1
ATOM 1403 O O . GLU A 1 181 ? -3.234 9.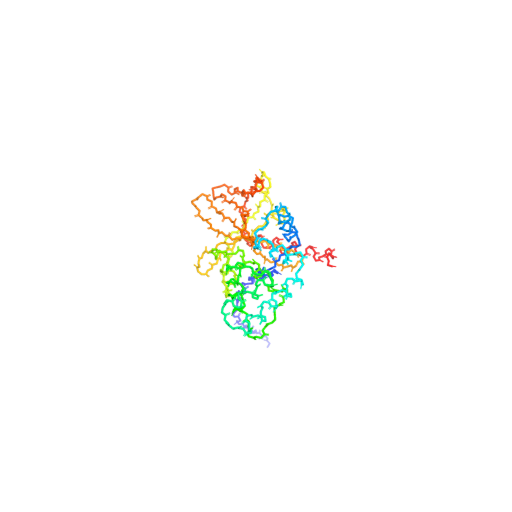204 -8.985 1.00 93.25 181 GLU A O 1
ATOM 1408 N N . LEU A 1 182 ? -1.365 9.838 -7.908 1.00 95.19 182 LEU A N 1
ATOM 1409 C CA . LEU A 1 182 ? -0.492 8.828 -8.501 1.00 95.19 182 LEU A CA 1
ATOM 1410 C C . LEU A 1 182 ? -0.201 7.703 -7.510 1.00 95.19 182 LEU A C 1
ATOM 1412 O O . LEU A 1 182 ? 0.186 7.950 -6.365 1.00 95.19 182 LEU A O 1
ATOM 1416 N N . SER A 1 183 ? -0.284 6.465 -7.985 1.00 95.88 183 SER A N 1
ATOM 1417 C CA . SER A 1 183 ? 0.123 5.265 -7.247 1.00 95.88 183 SER A CA 1
ATOM 1418 C C . SER A 1 183 ? 1.071 4.401 -8.058 1.00 95.88 183 SER A C 1
ATOM 1420 O O . SER A 1 183 ? 1.038 4.376 -9.286 1.00 95.88 183 SER A O 1
ATOM 1422 N N . LEU A 1 184 ? 1.932 3.682 -7.347 1.00 96.69 184 LEU A N 1
ATOM 1423 C CA . LEU A 1 184 ? 2.876 2.724 -7.898 1.00 96.69 184 LEU A CA 1
ATOM 1424 C C . LEU A 1 184 ? 2.331 1.312 -7.677 1.00 96.69 184 LEU A C 1
ATOM 1426 O O . LEU A 1 184 ? 2.052 0.935 -6.539 1.00 96.69 184 LEU A O 1
ATOM 1430 N N . TRP A 1 185 ? 2.207 0.537 -8.749 1.00 96.81 185 TRP A N 1
ATOM 1431 C CA . TRP A 1 185 ? 1.589 -0.788 -8.772 1.00 96.81 185 TRP A CA 1
ATOM 1432 C C . TRP A 1 185 ? 2.566 -1.854 -9.250 1.00 96.81 185 TRP A C 1
ATOM 1434 O O . TRP A 1 185 ? 3.398 -1.586 -10.115 1.00 96.81 185 TRP A O 1
ATOM 1444 N N . ARG A 1 186 ? 2.445 -3.065 -8.703 1.00 95.62 186 ARG A N 1
ATOM 1445 C CA . ARG A 1 186 ? 3.198 -4.266 -9.093 1.00 95.62 186 ARG A CA 1
ATOM 1446 C C . ARG A 1 186 ? 2.260 -5.385 -9.537 1.00 95.62 186 ARG A C 1
ATOM 1448 O O . ARG A 1 186 ? 1.047 -5.301 -9.361 1.00 95.62 186 ARG A O 1
ATOM 1455 N N . PHE A 1 187 ? 2.854 -6.446 -10.075 1.00 94.06 187 PHE A N 1
ATOM 1456 C CA . PHE A 1 187 ? 2.162 -7.636 -10.554 1.00 94.06 187 PHE A CA 1
ATOM 1457 C C . PHE A 1 187 ? 2.602 -8.877 -9.781 1.00 94.06 187 PHE A C 1
ATOM 1459 O O . PHE A 1 187 ? 3.797 -9.143 -9.652 1.00 94.06 187 PHE A O 1
ATOM 1466 N N . ASP A 1 188 ? 1.637 -9.688 -9.361 1.00 93.06 188 ASP A N 1
ATOM 1467 C CA . ASP A 1 188 ? 1.859 -11.054 -8.896 1.00 93.06 188 ASP A CA 1
ATOM 1468 C C . ASP A 1 188 ? 1.369 -12.036 -9.966 1.00 93.06 188 ASP A C 1
ATOM 1470 O O . ASP A 1 188 ? 0.166 -12.200 -10.186 1.00 93.06 188 ASP A O 1
ATOM 1474 N N . ALA A 1 189 ? 2.309 -12.673 -10.666 1.00 90.25 189 ALA A N 1
ATOM 1475 C CA . ALA A 1 189 ? 1.998 -13.606 -11.749 1.00 90.25 189 ALA A CA 1
ATOM 1476 C C . ALA A 1 189 ? 1.360 -14.918 -11.266 1.00 90.25 189 ALA A C 1
ATOM 1478 O O . ALA A 1 189 ? 0.593 -15.519 -12.014 1.00 90.25 189 ALA A O 1
ATOM 1479 N N . LEU A 1 190 ? 1.640 -15.353 -10.032 1.00 89.56 190 LEU A N 1
ATOM 1480 C CA . LEU A 1 190 ? 1.074 -16.580 -9.461 1.00 89.56 190 LEU A CA 1
ATOM 1481 C C . LEU A 1 190 ? -0.397 -16.384 -9.097 1.00 89.56 190 LEU A C 1
ATOM 1483 O O . LEU A 1 190 ? -1.210 -17.292 -9.264 1.00 89.56 190 LEU A O 1
ATOM 1487 N N . LYS A 1 191 ? -0.742 -15.196 -8.596 1.00 91.81 191 LYS A N 1
ATOM 1488 C CA . LYS A 1 191 ? -2.111 -14.843 -8.202 1.00 91.81 191 LYS A CA 1
ATOM 1489 C C . LYS A 1 191 ? -2.900 -14.146 -9.304 1.00 91.81 191 LYS A C 1
ATOM 1491 O O . LYS A 1 191 ? -4.111 -14.012 -9.160 1.00 91.81 191 LYS A O 1
ATOM 1496 N N . ALA A 1 192 ? -2.243 -13.744 -10.394 1.00 92.56 192 ALA A N 1
ATOM 1497 C CA . ALA A 1 192 ? -2.823 -12.925 -11.456 1.00 92.56 192 ALA A CA 1
ATOM 1498 C C . ALA A 1 192 ? -3.445 -11.630 -10.900 1.00 92.56 192 ALA A C 1
ATOM 1500 O O . ALA A 1 192 ? -4.587 -11.284 -11.203 1.00 92.56 192 ALA A O 1
ATOM 1501 N N . VAL A 1 193 ? -2.693 -10.932 -10.043 1.00 93.94 193 VAL A N 1
ATOM 1502 C CA . VAL A 1 193 ? -3.146 -9.705 -9.371 1.00 93.94 193 VAL A CA 1
ATOM 1503 C C . VAL A 1 193 ? -2.215 -8.531 -9.660 1.00 93.94 193 VAL A C 1
ATOM 1505 O O . VAL A 1 193 ? -0.997 -8.665 -9.564 1.00 93.94 193 VAL A O 1
ATOM 1508 N N . THR A 1 194 ? -2.790 -7.384 -10.019 1.00 94.44 194 THR A N 1
ATOM 1509 C CA . THR A 1 194 ? -2.100 -6.086 -10.005 1.00 94.44 194 THR A CA 1
ATOM 1510 C C . THR A 1 194 ? -2.480 -5.380 -8.711 1.00 94.44 194 THR A C 1
ATOM 1512 O O . THR A 1 194 ? -3.664 -5.275 -8.396 1.00 94.44 194 THR A O 1
ATOM 1515 N N . TYR A 1 195 ? -1.505 -4.921 -7.937 1.00 95.06 195 TYR A N 1
ATOM 1516 C CA . TYR A 1 195 ? -1.757 -4.350 -6.612 1.00 95.06 195 TYR A CA 1
ATOM 1517 C C . TYR A 1 195 ? -0.863 -3.138 -6.342 1.00 95.06 195 TYR A C 1
ATOM 1519 O O . TYR A 1 195 ? 0.272 -3.091 -6.833 1.00 95.06 195 TYR A O 1
ATOM 1527 N N . PRO A 1 196 ? -1.338 -2.145 -5.572 1.00 95.69 196 PRO A N 1
ATOM 1528 C CA . PRO A 1 196 ? -0.555 -0.965 -5.286 1.00 95.69 196 PRO A CA 1
ATOM 1529 C C . PRO A 1 196 ? 0.474 -1.288 -4.206 1.00 95.69 196 PRO A C 1
ATOM 1531 O O . PRO A 1 196 ? 0.183 -1.935 -3.200 1.00 95.69 196 PRO A O 1
ATOM 1534 N N . VAL A 1 197 ? 1.687 -0.791 -4.390 1.00 96.00 197 VAL A N 1
ATOM 1535 C CA . VAL A 1 197 ? 2.763 -0.862 -3.395 1.00 96.00 197 VAL A CA 1
ATOM 1536 C C . VAL A 1 197 ? 3.060 0.496 -2.777 1.00 96.00 197 VAL A C 1
ATOM 1538 O O . VAL A 1 197 ? 3.557 0.551 -1.652 1.00 96.00 197 VAL A O 1
ATOM 1541 N N . ALA A 1 198 ? 2.720 1.584 -3.475 1.00 96.44 198 ALA A N 1
ATOM 1542 C CA . ALA A 1 198 ? 2.954 2.941 -3.006 1.00 96.44 198 ALA A CA 1
ATOM 1543 C C . ALA A 1 198 ? 1.936 3.954 -3.535 1.00 96.44 198 ALA A C 1
ATOM 1545 O O . ALA A 1 198 ? 1.338 3.755 -4.590 1.00 96.44 198 ALA A O 1
ATOM 1546 N N . THR A 1 199 ? 1.833 5.083 -2.842 1.00 96.44 199 THR A N 1
ATOM 1547 C CA . THR A 1 199 ? 1.120 6.284 -3.296 1.00 96.44 199 THR A CA 1
ATOM 1548 C C . THR A 1 199 ? 2.035 7.500 -3.179 1.00 96.44 199 THR A C 1
ATOM 1550 O O . THR A 1 199 ? 2.895 7.552 -2.291 1.00 96.44 199 THR A O 1
ATOM 1553 N N . VAL A 1 200 ? 1.888 8.467 -4.084 1.00 95.56 200 VAL A N 1
ATOM 1554 C CA . VAL A 1 200 ? 2.632 9.729 -4.027 1.00 95.56 200 VAL A CA 1
ATOM 1555 C C . VAL A 1 200 ? 2.055 10.602 -2.919 1.00 95.56 200 VAL A C 1
ATOM 1557 O O . VAL A 1 200 ? 0.866 10.895 -2.896 1.00 95.56 200 VAL A O 1
ATOM 1560 N N . VAL A 1 201 ? 2.918 11.061 -2.018 1.00 94.81 201 VAL A N 1
ATOM 1561 C CA . VAL A 1 201 ? 2.558 11.998 -0.937 1.00 94.81 201 VAL A CA 1
ATOM 1562 C C . VAL A 1 201 ? 3.081 13.403 -1.169 1.00 94.81 201 VAL A C 1
ATOM 1564 O O . VAL A 1 201 ? 2.653 14.342 -0.502 1.00 94.81 201 VAL A O 1
ATOM 1567 N N . GLU A 1 202 ? 4.037 13.550 -2.078 1.00 93.69 202 GLU A N 1
ATOM 1568 C CA . GLU A 1 202 ? 4.658 14.824 -2.391 1.00 93.69 202 GLU A CA 1
ATOM 1569 C C . GLU A 1 202 ? 5.180 14.796 -3.823 1.00 93.69 202 GLU A C 1
ATOM 1571 O O . GLU A 1 202 ? 5.866 13.857 -4.234 1.00 93.69 202 GLU A O 1
ATOM 1576 N N . THR A 1 203 ? 4.842 15.837 -4.578 1.00 92.62 203 THR A N 1
ATOM 1577 C CA . THR A 1 203 ? 5.367 16.076 -5.921 1.00 92.62 203 THR A CA 1
ATOM 1578 C C . THR A 1 203 ? 6.084 17.412 -5.915 1.00 92.62 203 THR A C 1
ATOM 1580 O O . THR A 1 203 ? 5.469 18.448 -5.664 1.00 92.62 203 THR A O 1
ATOM 1583 N N . THR A 1 204 ? 7.376 17.392 -6.215 1.00 92.88 204 THR A N 1
ATOM 1584 C CA . THR A 1 204 ? 8.174 18.597 -6.442 1.00 92.88 204 THR A CA 1
ATOM 1585 C C . THR A 1 204 ? 8.500 18.726 -7.928 1.00 92.88 204 THR A C 1
ATOM 1587 O O . THR A 1 204 ? 8.154 17.863 -8.745 1.00 92.88 204 THR A O 1
ATOM 1590 N N . VAL A 1 205 ? 9.177 19.811 -8.310 1.00 91.38 205 VAL A N 1
ATOM 1591 C CA . VAL A 1 205 ? 9.709 19.951 -9.674 1.00 91.38 205 VAL A CA 1
ATOM 1592 C C . VAL A 1 205 ? 10.681 18.808 -9.994 1.00 91.38 205 VAL A C 1
ATOM 1594 O O . VAL A 1 205 ? 10.660 18.301 -11.115 1.00 91.38 205 VAL A O 1
ATOM 1597 N N . ASP A 1 206 ? 11.410 18.330 -8.986 1.00 94.75 206 ASP A N 1
ATOM 1598 C CA . ASP A 1 206 ? 12.552 17.435 -9.156 1.00 94.75 206 ASP A CA 1
ATOM 1599 C C . ASP A 1 206 ? 12.222 15.971 -8.850 1.00 94.75 206 ASP A C 1
ATOM 1601 O O . ASP A 1 206 ? 12.880 15.072 -9.370 1.00 94.75 206 ASP A O 1
ATOM 1605 N N . SER A 1 207 ? 11.205 15.695 -8.028 1.00 96.19 207 SER A N 1
ATOM 1606 C CA . SER A 1 207 ? 10.963 14.344 -7.518 1.00 96.19 207 SER A CA 1
ATOM 1607 C C . SER A 1 207 ? 9.508 14.029 -7.169 1.00 96.19 207 SER A C 1
ATOM 1609 O O . SER A 1 207 ? 8.684 14.913 -6.919 1.00 96.19 207 SER A O 1
ATOM 1611 N N . TYR A 1 208 ? 9.214 12.731 -7.125 1.00 96.19 208 TYR A N 1
ATOM 1612 C CA . TYR A 1 208 ? 8.045 12.156 -6.466 1.00 96.19 208 TYR A CA 1
ATOM 1613 C C . TYR A 1 208 ? 8.485 11.438 -5.192 1.00 96.19 208 TYR A C 1
ATOM 1615 O O . TYR A 1 208 ? 9.369 10.581 -5.258 1.00 96.19 208 TYR A O 1
ATOM 1623 N N . ARG A 1 209 ? 7.848 11.725 -4.053 1.00 96.38 209 ARG A N 1
ATOM 1624 C CA . ARG A 1 209 ? 8.035 10.959 -2.813 1.00 96.38 209 ARG A CA 1
ATOM 1625 C C . ARG A 1 209 ? 6.872 9.997 -2.618 1.00 96.38 209 ARG A C 1
ATOM 1627 O O . ARG A 1 209 ? 5.714 10.419 -2.595 1.00 96.38 209 ARG A O 1
ATOM 1634 N N . PHE A 1 210 ? 7.190 8.719 -2.450 1.00 96.50 210 PHE A N 1
ATOM 1635 C CA . PHE A 1 210 ? 6.224 7.644 -2.266 1.00 96.50 210 PHE A CA 1
ATOM 1636 C C . PHE A 1 210 ? 6.244 7.120 -0.835 1.00 96.50 210 PHE A C 1
ATOM 1638 O O . PHE A 1 210 ? 7.317 6.858 -0.285 1.00 96.50 210 PHE A O 1
ATOM 1645 N N . ILE A 1 211 ? 5.061 6.871 -0.277 1.00 96.12 211 ILE A N 1
ATOM 1646 C CA . ILE A 1 211 ? 4.905 6.041 0.925 1.00 96.12 211 ILE A CA 1
ATOM 1647 C C . ILE A 1 211 ? 4.294 4.697 0.558 1.00 96.12 211 ILE A C 1
ATOM 1649 O O . ILE A 1 211 ? 3.514 4.599 -0.392 1.00 96.12 211 ILE A O 1
ATOM 1653 N N . ASN A 1 212 ? 4.619 3.672 1.335 1.00 95.12 212 ASN A N 1
ATOM 1654 C CA . ASN A 1 212 ? 3.991 2.368 1.243 1.00 95.12 212 ASN A CA 1
ATOM 1655 C C . ASN A 1 212 ? 2.620 2.350 1.948 1.00 95.12 212 ASN A C 1
ATOM 1657 O O . ASN A 1 212 ? 2.162 3.327 2.550 1.00 95.12 212 ASN A O 1
ATOM 1661 N N . ARG A 1 213 ? 1.956 1.197 1.871 1.00 93.44 213 ARG A N 1
ATOM 1662 C CA . ARG A 1 213 ? 0.633 0.936 2.466 1.00 93.44 213 ARG A CA 1
ATOM 1663 C C . ARG A 1 213 ? 0.610 0.938 3.996 1.00 93.44 213 ARG A C 1
ATOM 1665 O O . ARG A 1 213 ? -0.459 0.953 4.594 1.00 93.44 213 ARG A O 1
ATOM 1672 N N . PHE A 1 214 ? 1.787 0.943 4.609 1.00 94.44 214 PHE A N 1
ATOM 1673 C CA . PHE A 1 214 ? 2.012 0.970 6.050 1.00 94.44 214 PHE A CA 1
ATOM 1674 C C . PHE A 1 214 ? 2.498 2.350 6.518 1.00 94.44 214 PHE A C 1
ATOM 1676 O O . PHE A 1 214 ? 3.072 2.484 7.595 1.00 94.44 214 PHE A O 1
ATOM 1683 N N . GLY A 1 215 ? 2.307 3.389 5.696 1.00 91.38 215 GLY A N 1
ATOM 1684 C CA . GLY A 1 215 ? 2.601 4.777 6.056 1.00 91.38 215 GLY A CA 1
ATOM 1685 C C . GLY A 1 215 ? 4.090 5.122 6.129 1.00 91.38 215 GLY A C 1
ATOM 1686 O O . GLY A 1 215 ? 4.440 6.222 6.550 1.00 91.38 215 GLY A O 1
ATOM 1687 N N . SER A 1 216 ? 4.973 4.207 5.726 1.00 92.19 216 SER A N 1
ATOM 1688 C CA . SER A 1 216 ? 6.423 4.412 5.734 1.00 92.19 216 SER A CA 1
ATOM 1689 C C . SER A 1 216 ? 6.923 4.883 4.377 1.00 92.19 216 SER A C 1
ATOM 1691 O O . SER A 1 216 ? 6.341 4.526 3.354 1.00 92.19 216 SER A O 1
ATOM 1693 N N . ASP A 1 217 ? 8.023 5.634 4.344 1.00 93.12 217 ASP A N 1
ATOM 1694 C CA . ASP A 1 217 ? 8.670 5.989 3.080 1.00 93.12 217 ASP A CA 1
ATOM 1695 C C . ASP A 1 217 ? 9.040 4.716 2.301 1.00 93.12 217 ASP A C 1
ATOM 1697 O O . ASP A 1 217 ? 9.633 3.789 2.856 1.00 93.12 217 ASP A O 1
ATOM 1701 N N . LEU A 1 218 ? 8.656 4.663 1.022 1.00 93.94 218 LEU A N 1
ATOM 1702 C CA . LEU A 1 218 ? 9.005 3.563 0.120 1.00 93.94 218 LEU A CA 1
ATOM 1703 C C . LEU A 1 218 ? 10.163 3.946 -0.792 1.00 93.94 218 LEU A C 1
ATOM 1705 O O . LEU A 1 218 ? 11.077 3.150 -0.980 1.00 93.94 218 LEU A O 1
ATOM 1709 N N . ALA A 1 219 ? 10.079 5.123 -1.413 1.00 95.38 219 ALA A N 1
ATOM 1710 C CA . ALA A 1 219 ? 11.075 5.589 -2.365 1.00 95.38 219 ALA A CA 1
ATOM 1711 C C . ALA A 1 219 ? 10.919 7.081 -2.692 1.00 95.38 219 ALA A C 1
ATOM 1713 O O . ALA A 1 219 ? 9.827 7.647 -2.588 1.00 95.38 219 ALA A O 1
ATOM 1714 N N . SER A 1 220 ? 11.996 7.691 -3.182 1.00 97.12 220 SER A N 1
ATOM 1715 C CA . SER A 1 220 ? 11.976 8.980 -3.880 1.00 97.12 220 SER A CA 1
ATOM 1716 C C . SER A 1 220 ? 12.423 8.782 -5.327 1.00 97.12 220 SER A C 1
ATOM 1718 O O . SER A 1 220 ? 13.517 8.274 -5.562 1.00 97.12 220 SER A O 1
ATOM 1720 N N . LEU A 1 221 ? 11.590 9.148 -6.300 1.00 97.06 221 LEU A N 1
ATOM 1721 C CA . LEU A 1 221 ? 11.899 9.039 -7.728 1.00 97.06 221 LEU A CA 1
ATOM 1722 C C . LEU A 1 221 ? 12.241 10.412 -8.298 1.00 97.06 221 LEU A C 1
ATOM 1724 O O . LEU A 1 221 ? 11.383 11.293 -8.341 1.00 97.06 221 LEU A O 1
ATOM 1728 N N . SER A 1 222 ? 13.461 10.564 -8.803 1.00 96.50 222 SER A N 1
ATOM 1729 C CA . SER A 1 222 ? 13.874 11.742 -9.563 1.00 96.50 222 SER A CA 1
ATOM 1730 C C . SER A 1 222 ? 13.139 11.821 -10.901 1.00 96.50 222 SER A C 1
ATOM 1732 O O . SER A 1 222 ? 13.068 10.852 -11.659 1.00 96.50 222 SER A O 1
ATOM 1734 N N . ARG A 1 223 ? 12.610 13.001 -11.214 1.00 93.69 223 ARG A N 1
ATOM 1735 C CA . ARG A 1 223 ? 11.914 13.302 -12.471 1.00 93.69 223 ARG A CA 1
ATOM 1736 C C . ARG A 1 223 ? 12.886 13.646 -13.599 1.00 93.69 223 ARG A C 1
ATOM 1738 O O . ARG A 1 223 ? 12.509 13.520 -14.761 1.00 93.69 223 ARG A O 1
ATOM 1745 N N . GLU A 1 224 ? 14.111 14.049 -13.263 1.00 92.94 224 GLU A N 1
ATOM 1746 C CA . GLU A 1 224 ? 15.149 14.425 -14.227 1.00 92.94 224 GLU A CA 1
ATOM 1747 C C . GLU A 1 224 ? 15.820 13.196 -14.849 1.00 92.94 224 GLU A C 1
ATOM 1749 O O . GLU A 1 224 ? 15.915 13.086 -16.069 1.00 92.94 224 GLU A O 1
ATOM 1754 N N . ASN A 1 225 ? 16.261 12.255 -14.012 1.00 93.50 225 ASN A N 1
ATOM 1755 C CA . ASN A 1 225 ? 17.099 11.129 -14.439 1.00 93.50 225 ASN A CA 1
ATOM 1756 C C . ASN A 1 225 ? 16.503 9.748 -14.118 1.00 93.50 225 ASN A C 1
ATOM 1758 O O . ASN A 1 225 ? 17.142 8.743 -14.412 1.00 93.50 225 ASN A O 1
ATOM 1762 N N . LEU A 1 226 ? 15.299 9.687 -13.533 1.00 94.75 226 LEU A N 1
ATOM 1763 C CA . LEU A 1 226 ? 14.611 8.442 -13.165 1.00 94.75 226 LEU A CA 1
ATOM 1764 C C . LEU A 1 226 ? 15.390 7.554 -12.180 1.00 94.75 226 LEU A C 1
ATOM 1766 O O . LEU A 1 226 ? 15.157 6.348 -12.113 1.00 94.75 226 LEU A O 1
ATOM 1770 N N . SER A 1 227 ? 16.282 8.132 -11.374 1.00 95.62 227 SER A N 1
ATOM 1771 C CA . SER A 1 227 ? 16.857 7.425 -10.231 1.00 95.62 227 SER A CA 1
ATOM 1772 C C . SER A 1 227 ? 15.828 7.325 -9.103 1.00 95.62 227 SER A C 1
ATOM 1774 O O . SER A 1 227 ? 15.306 8.348 -8.650 1.00 95.62 227 SER A O 1
ATOM 1776 N N . MET A 1 228 ? 15.557 6.112 -8.635 1.00 96.00 228 MET A N 1
ATOM 1777 C CA . MET A 1 228 ? 14.689 5.820 -7.501 1.00 96.00 228 MET A CA 1
ATOM 1778 C C . MET A 1 228 ? 15.542 5.470 -6.280 1.00 96.00 228 MET A C 1
ATOM 1780 O O . MET A 1 228 ? 16.203 4.436 -6.247 1.00 96.00 228 MET A O 1
ATOM 1784 N N . GLN A 1 229 ? 15.530 6.339 -5.277 1.00 95.88 229 GLN A N 1
ATOM 1785 C CA . GLN A 1 229 ? 16.243 6.149 -4.020 1.00 95.88 229 GLN A CA 1
ATOM 1786 C C . GLN A 1 229 ? 15.359 5.412 -3.014 1.00 95.88 229 GLN A C 1
ATOM 1788 O O . GLN A 1 229 ? 14.240 5.854 -2.744 1.00 95.88 229 GLN A O 1
ATOM 1793 N N . LEU A 1 230 ? 15.868 4.317 -2.453 1.00 93.69 230 LEU A N 1
ATOM 1794 C CA . LEU A 1 230 ? 15.200 3.530 -1.419 1.00 93.69 230 LEU A CA 1
ATOM 1795 C C . LEU A 1 230 ? 15.618 3.991 -0.007 1.00 93.69 230 LEU A C 1
ATOM 1797 O O . LEU A 1 230 ? 16.725 4.506 0.170 1.00 93.69 230 LEU A O 1
ATOM 1801 N N . PRO A 1 231 ? 14.788 3.759 1.028 1.00 89.25 231 PRO A N 1
ATOM 1802 C CA . PRO A 1 231 ? 15.126 4.049 2.423 1.00 89.25 231 PRO A CA 1
ATOM 1803 C C . PRO A 1 231 ? 16.371 3.315 2.932 1.00 89.25 231 PRO A C 1
ATOM 1805 O O . PRO A 1 231 ? 17.022 3.790 3.857 1.00 89.25 231 PRO A O 1
ATOM 1808 N N . THR A 1 232 ? 16.715 2.172 2.330 1.00 87.44 232 THR A N 1
ATOM 1809 C CA . THR A 1 232 ? 17.929 1.396 2.641 1.00 87.44 232 THR A CA 1
ATOM 1810 C C . THR A 1 232 ? 19.216 2.111 2.223 1.00 87.44 232 THR A C 1
ATOM 1812 O O . THR A 1 232 ? 20.296 1.724 2.658 1.00 87.44 232 THR A O 1
ATOM 1815 N N . GLY A 1 233 ? 19.111 3.158 1.398 1.00 89.69 233 GLY A N 1
ATOM 1816 C CA . GLY A 1 233 ? 20.237 3.847 0.773 1.00 89.69 233 GLY A CA 1
ATOM 1817 C C . GLY A 1 233 ? 20.551 3.346 -0.637 1.00 89.69 233 GLY A C 1
ATOM 1818 O O . GLY A 1 233 ? 21.307 4.006 -1.349 1.00 89.69 233 GLY A O 1
ATOM 1819 N N . ASP A 1 234 ? 19.943 2.237 -1.065 1.00 91.81 234 ASP A N 1
ATOM 1820 C CA . ASP A 1 234 ? 20.104 1.718 -2.421 1.00 91.81 234 ASP A CA 1
ATOM 1821 C C . ASP A 1 234 ? 19.487 2.669 -3.452 1.00 91.81 234 ASP A C 1
ATOM 1823 O O . ASP A 1 234 ? 18.455 3.309 -3.218 1.00 91.81 234 ASP A O 1
ATOM 1827 N N . VAL A 1 235 ? 20.107 2.731 -4.631 1.00 94.62 235 VAL A N 1
ATOM 1828 C CA . VAL A 1 235 ? 19.612 3.522 -5.758 1.00 94.62 235 VAL A CA 1
ATOM 1829 C C . VAL A 1 235 ? 19.304 2.594 -6.923 1.00 94.62 235 VAL A C 1
ATOM 1831 O O . VAL A 1 235 ? 20.191 1.958 -7.495 1.00 94.62 235 VAL A O 1
ATOM 1834 N N . LEU A 1 236 ? 18.032 2.552 -7.308 1.00 94.31 236 LEU A N 1
ATOM 1835 C CA . LEU A 1 236 ? 17.585 1.881 -8.517 1.00 94.31 236 LEU A CA 1
ATOM 1836 C C . LEU A 1 236 ? 17.595 2.879 -9.673 1.00 94.31 236 LEU A C 1
ATOM 1838 O O . LEU A 1 236 ? 17.020 3.961 -9.586 1.00 94.31 236 LEU A O 1
ATOM 1842 N N . GLN A 1 237 ? 18.219 2.513 -10.780 1.00 95.12 237 GLN A N 1
ATOM 1843 C CA . GLN A 1 237 ? 18.144 3.278 -12.018 1.00 95.12 237 GLN A CA 1
ATOM 1844 C C . GLN A 1 237 ? 16.967 2.757 -12.834 1.00 95.12 237 GLN A C 1
ATOM 1846 O O . GLN A 1 237 ? 16.932 1.574 -13.181 1.00 95.12 237 GLN A O 1
ATOM 1851 N N . CYS A 1 238 ? 15.995 3.621 -13.117 1.00 94.75 238 CYS A N 1
ATOM 1852 C CA . CYS A 1 238 ? 14.791 3.247 -13.845 1.00 94.75 238 CYS A CA 1
ATOM 1853 C C . CYS A 1 238 ? 14.830 3.706 -15.303 1.00 94.75 238 CYS A C 1
ATOM 1855 O O . CYS A 1 238 ? 15.424 4.723 -15.654 1.00 94.75 238 CYS A O 1
ATOM 1857 N N . GLN A 1 239 ? 14.112 2.976 -16.148 1.00 93.56 239 GLN A N 1
ATOM 1858 C CA . GLN A 1 239 ? 13.743 3.394 -17.491 1.00 93.56 239 GLN A CA 1
ATOM 1859 C C . GLN A 1 239 ? 12.222 3.437 -17.628 1.00 93.56 239 GLN A C 1
ATOM 1861 O O . GLN A 1 239 ? 11.507 2.646 -17.007 1.00 93.56 239 GLN A O 1
ATOM 1866 N N . LYS A 1 240 ? 11.724 4.351 -18.466 1.00 93.56 240 LYS A N 1
ATOM 1867 C CA . LYS A 1 240 ? 10.312 4.353 -18.850 1.00 93.56 240 LYS A CA 1
ATOM 1868 C C . LYS A 1 240 ? 10.044 3.233 -19.838 1.00 93.56 240 LYS A C 1
ATOM 1870 O O . LYS A 1 240 ? 10.786 3.046 -20.799 1.00 93.56 240 LYS A O 1
ATOM 1875 N N . VAL A 1 241 ? 8.934 2.553 -19.617 1.00 92.75 241 VAL A N 1
ATOM 1876 C CA . VAL A 1 241 ? 8.378 1.549 -20.516 1.00 92.75 241 VAL A CA 1
ATOM 1877 C C . VAL A 1 241 ? 6.953 1.979 -20.852 1.00 92.75 241 VAL A C 1
ATOM 1879 O O . VAL A 1 241 ? 6.271 2.600 -20.033 1.00 92.75 241 VAL A O 1
ATOM 1882 N N . GLU A 1 242 ? 6.498 1.685 -22.066 1.00 93.75 242 GLU A N 1
ATOM 1883 C CA . GLU A 1 242 ? 5.089 1.869 -22.408 1.00 93.75 242 GLU A CA 1
ATOM 1884 C C . GLU A 1 242 ? 4.227 0.922 -21.545 1.00 93.75 242 GLU A C 1
ATOM 1886 O O . GLU A 1 242 ? 4.534 -0.274 -21.479 1.00 93.75 242 GLU A O 1
ATOM 1891 N N . PRO A 1 243 ? 3.157 1.402 -20.882 1.00 94.56 243 PRO A N 1
ATOM 1892 C CA . PRO A 1 243 ? 2.329 0.552 -20.025 1.00 94.56 243 PRO A CA 1
ATOM 1893 C C . PRO A 1 243 ? 1.782 -0.695 -20.722 1.00 94.56 243 PRO A C 1
ATOM 1895 O O . PRO A 1 243 ? 1.812 -1.781 -20.145 1.00 94.56 243 PRO A O 1
ATOM 1898 N N . SER A 1 244 ? 1.370 -0.566 -21.987 1.00 93.62 244 SER A N 1
ATOM 1899 C CA . SER A 1 244 ? 0.876 -1.678 -22.808 1.00 93.62 244 SER A CA 1
ATOM 1900 C C . SER A 1 244 ? 1.926 -2.789 -22.970 1.00 93.62 244 SER A C 1
ATOM 1902 O O . SER A 1 244 ? 1.610 -3.970 -22.823 1.00 93.62 244 SER A O 1
ATOM 1904 N N . ILE A 1 245 ? 3.194 -2.420 -23.191 1.00 93.38 245 ILE A N 1
ATOM 1905 C CA . ILE A 1 245 ? 4.316 -3.354 -23.321 1.00 93.38 245 ILE A CA 1
ATOM 1906 C C . ILE A 1 245 ? 4.588 -4.034 -21.977 1.00 93.38 245 ILE A C 1
ATOM 1908 O O . ILE A 1 245 ? 4.774 -5.252 -21.935 1.00 93.38 245 ILE A O 1
ATOM 1912 N N . MET A 1 246 ? 4.587 -3.276 -20.876 1.00 93.81 246 MET A N 1
ATOM 1913 C CA . MET A 1 246 ? 4.767 -3.849 -19.540 1.00 93.81 246 MET A CA 1
ATOM 1914 C C . MET A 1 246 ? 3.654 -4.855 -19.221 1.00 93.81 246 MET A C 1
ATOM 1916 O O . MET A 1 246 ? 3.958 -5.965 -18.795 1.00 93.81 246 MET A O 1
ATOM 1920 N N . ARG A 1 247 ? 2.382 -4.526 -19.483 1.00 92.88 247 ARG A N 1
ATOM 1921 C CA . ARG A 1 247 ? 1.258 -5.455 -19.274 1.00 92.88 247 ARG A CA 1
ATOM 1922 C C . ARG A 1 247 ? 1.390 -6.718 -20.115 1.00 92.88 247 ARG A C 1
ATOM 1924 O O . ARG A 1 247 ? 1.331 -7.808 -19.557 1.00 92.88 247 ARG A O 1
ATOM 1931 N N . ALA A 1 248 ? 1.671 -6.581 -21.411 1.00 92.31 248 ALA A N 1
ATOM 1932 C CA . ALA A 1 248 ? 1.865 -7.727 -22.298 1.00 92.31 248 ALA A CA 1
ATOM 1933 C C . ALA A 1 248 ? 3.005 -8.646 -21.822 1.00 92.31 248 ALA A C 1
ATOM 1935 O O . ALA A 1 248 ? 2.896 -9.872 -21.883 1.00 92.31 248 ALA A O 1
ATOM 1936 N N . TYR A 1 249 ? 4.092 -8.067 -21.305 1.00 92.12 249 TYR A N 1
ATOM 1937 C CA . TYR A 1 249 ? 5.183 -8.831 -20.708 1.00 92.12 249 TYR A CA 1
ATOM 1938 C C . TYR A 1 249 ? 4.739 -9.601 -19.454 1.00 92.12 249 TYR A C 1
ATOM 1940 O O . TYR A 1 249 ? 5.088 -10.773 -19.304 1.00 92.12 249 TYR A O 1
ATOM 1948 N N . GLN A 1 250 ? 3.948 -8.990 -18.569 1.00 92.62 250 GLN A N 1
ATOM 1949 C CA . GLN A 1 250 ? 3.439 -9.671 -17.373 1.00 92.62 250 GLN A CA 1
ATOM 1950 C C . GLN A 1 250 ? 2.421 -10.761 -17.718 1.00 92.62 250 GLN A C 1
ATOM 1952 O O . GLN A 1 250 ? 2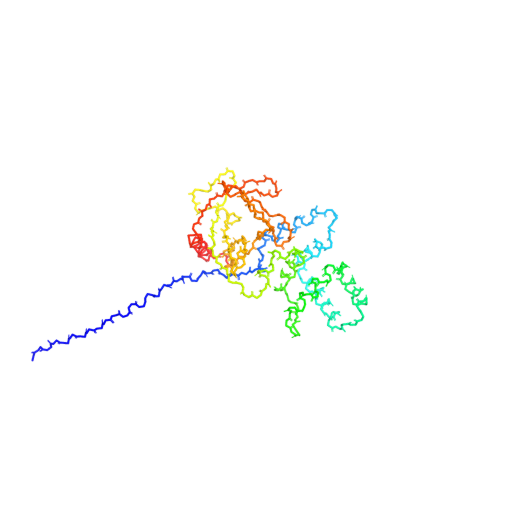.494 -11.853 -17.155 1.00 92.62 250 GLN A O 1
ATOM 1957 N N . ASP A 1 251 ? 1.550 -10.529 -18.700 1.00 92.31 251 ASP A N 1
ATOM 1958 C CA . ASP A 1 251 ? 0.636 -11.551 -19.219 1.00 92.31 251 ASP A CA 1
ATOM 1959 C C . ASP A 1 251 ? 1.420 -12.762 -19.747 1.00 92.31 251 ASP A C 1
ATOM 1961 O O . ASP A 1 251 ? 1.140 -13.899 -19.368 1.00 92.31 251 ASP A O 1
ATOM 1965 N N . TYR A 1 252 ? 2.484 -12.532 -20.525 1.00 90.75 252 TYR A N 1
ATOM 1966 C CA . TYR A 1 252 ? 3.383 -13.601 -20.966 1.00 90.75 252 TYR A CA 1
ATOM 1967 C C . TYR A 1 252 ? 4.036 -14.345 -19.790 1.00 90.75 252 TYR A C 1
ATOM 1969 O O . TYR A 1 252 ? 4.075 -15.577 -19.777 1.00 90.75 252 TYR A O 1
ATOM 1977 N N . ARG A 1 253 ? 4.526 -13.627 -18.772 1.00 89.50 253 ARG A N 1
ATOM 1978 C CA . ARG A 1 253 ? 5.112 -14.250 -17.573 1.00 89.50 253 ARG A CA 1
ATOM 1979 C C . ARG A 1 253 ? 4.114 -15.130 -16.829 1.00 89.50 253 ARG A C 1
ATOM 1981 O O . ARG A 1 253 ? 4.490 -16.209 -16.374 1.00 89.50 253 ARG A O 1
ATOM 1988 N N . ARG A 1 254 ? 2.863 -14.691 -16.702 1.00 89.88 254 ARG A N 1
ATOM 1989 C CA . ARG A 1 254 ? 1.784 -15.486 -16.108 1.00 89.88 254 ARG A CA 1
ATOM 1990 C C . ARG A 1 254 ? 1.556 -16.771 -16.897 1.00 89.88 254 ARG A C 1
ATOM 1992 O O . ARG A 1 254 ? 1.532 -17.842 -16.298 1.00 89.88 254 ARG A O 1
ATOM 1999 N N . GLU A 1 255 ? 1.454 -16.689 -18.221 1.00 89.94 255 GLU A N 1
ATOM 2000 C CA . GLU A 1 255 ? 1.287 -17.875 -19.071 1.00 89.94 255 GLU A CA 1
ATOM 2001 C C . GLU A 1 255 ? 2.457 -18.860 -18.926 1.00 89.94 255 GLU A C 1
ATOM 2003 O O . GLU A 1 255 ? 2.238 -20.068 -18.822 1.00 89.94 255 GLU A O 1
ATOM 2008 N N . LEU A 1 256 ? 3.697 -18.367 -18.814 1.00 89.31 256 LEU A N 1
ATOM 2009 C CA . LEU A 1 256 ? 4.851 -19.218 -18.512 1.00 89.31 256 LEU A CA 1
ATOM 2010 C C . LEU A 1 256 ? 4.695 -19.942 -17.170 1.00 89.31 256 LEU A C 1
ATOM 2012 O O . LEU A 1 256 ? 4.830 -21.164 -17.121 1.00 89.31 256 LEU A O 1
ATOM 2016 N N . VAL A 1 257 ? 4.361 -19.218 -16.099 1.00 88.00 257 VAL A N 1
ATOM 2017 C CA . VAL A 1 257 ? 4.152 -19.792 -14.757 1.00 88.00 257 VAL A CA 1
ATOM 2018 C C . VAL A 1 257 ? 3.071 -20.879 -14.772 1.00 88.00 257 VAL A C 1
ATOM 2020 O O . VAL A 1 257 ? 3.266 -21.949 -14.187 1.00 88.00 257 VAL A O 1
ATOM 2023 N N . LEU A 1 258 ? 1.963 -20.640 -15.479 1.00 86.62 258 LEU A N 1
ATOM 2024 C CA . LEU A 1 258 ? 0.882 -21.613 -15.651 1.00 86.62 258 LEU A CA 1
ATOM 2025 C C . LEU A 1 258 ? 1.344 -22.846 -16.442 1.00 86.62 258 LEU A C 1
ATOM 2027 O O . LEU A 1 258 ? 1.047 -23.979 -16.055 1.00 86.62 258 LEU A O 1
ATOM 2031 N N . SER A 1 259 ? 2.104 -22.644 -17.522 1.00 85.56 259 SER A N 1
ATOM 2032 C CA . SER A 1 259 ? 2.616 -23.730 -18.367 1.00 85.56 259 SER A CA 1
ATOM 2033 C C . SER A 1 259 ? 3.613 -24.639 -17.637 1.00 85.56 259 SER A C 1
ATOM 2035 O O . SER A 1 259 ? 3.637 -25.849 -17.866 1.00 85.56 259 SER A O 1
ATOM 2037 N N . GLU A 1 260 ? 4.383 -24.080 -16.701 1.00 83.44 260 GLU A N 1
ATOM 2038 C CA . GLU A 1 260 ? 5.370 -24.795 -15.887 1.00 83.44 260 GLU A CA 1
ATOM 2039 C C . GLU A 1 260 ? 4.750 -25.601 -14.729 1.00 83.44 260 GLU A C 1
ATOM 2041 O O . GLU A 1 260 ? 5.481 -26.267 -13.996 1.00 83.44 260 GLU A O 1
ATOM 2046 N N . LYS A 1 261 ? 3.417 -25.583 -14.559 1.00 60.44 261 LYS A N 1
ATOM 2047 C CA . LYS A 1 261 ? 2.686 -26.268 -13.473 1.00 60.44 261 LYS A CA 1
ATOM 2048 C C . LYS A 1 261 ? 3.214 -25.945 -12.066 1.00 60.44 261 LYS A C 1
ATOM 2050 O O . LYS A 1 261 ? 3.253 -26.819 -11.204 1.00 60.44 261 LYS A O 1
ATOM 2055 N N . LYS A 1 262 ? 3.591 -24.692 -11.804 1.00 54.97 262 LYS A N 1
ATOM 2056 C CA . LYS A 1 262 ? 3.873 -24.204 -10.438 1.00 54.97 262 LYS A CA 1
ATOM 2057 C C . LYS A 1 262 ? 2.593 -23.748 -9.718 1.00 54.97 262 LYS A C 1
ATOM 2059 O O . LYS A 1 262 ? 2.584 -22.690 -9.093 1.00 54.97 262 LYS A O 1
ATOM 2064 N N . LEU A 1 263 ? 1.521 -24.535 -9.845 1.00 48.81 263 LEU A N 1
ATOM 2065 C CA . LEU A 1 263 ? 0.276 -24.404 -9.082 1.00 48.81 263 LEU A CA 1
ATOM 2066 C C . LEU A 1 263 ? 0.163 -25.562 -8.093 1.00 48.81 263 LEU A C 1
ATOM 2068 O O . LEU A 1 263 ? 0.343 -26.717 -8.543 1.00 48.81 263 LEU A O 1
#

Radius of gyration: 23.34 Å; chains: 1; bounding box: 53×46×97 Å

pLDDT: mean 87.43, std 15.83, range [31.11, 97.56]

Foldseek 3Di:
DDDDDDDPDPDPPPPPPCPVPFLFAADALDDDPVRLVVLLVVLVPDPDDDLLSVLLNCCSPPVVLSLVLLQQLLVLVVVDDDPVVSQVSNVVSSQNDPLLNVLSNVLSVPDDVPDRRDNSCSSLSSLSSLCPPCLCVQVSDPDWDKDFDWKKAWDFPDEDPDPPHDQVRTWTWIATPPVRWTFTWGADLQNSHIYTQWTFPDDDPFWTWIDGSNNHTAWIAGPPQRWTAGPVRTIIRMDIDHPVVSSVVSSVVSVVCVVVPPD